Protein 6V6U (pdb70)

B-factor: mean 20.49, std 13.76, range [6.37, 69.23]

Secondary structure (DSSP, 8-state):
-EEEEEEEEESTTSSHHHHHHTS-SS--TT---SS--S-EEEEEEETTEEEEEEEE----SGGGTTTGGGG-TT-SEEEEEEETT-HHHHHHIIIIIHHHHHHHSTT--EEEEEE-GGGTT-HHHHHHHHTTT--PPPHHHHHHHHHHHT-SEEEE--TTT-TTHHHHHHHHHHHHHH-

Foldseek 3Di:
DAEAEEEEEFAPPQCQQLLQCLDAPDDDPPDDDQHPPDWRWDFDAAPNDTYTYTYGYAHHDPVCVVPRLVRQPRHLEYEYEGEQLDPVRLVCVVVPVLVVCCVSPPPRAYEYEHEPPVCQPPPVSQVVQVVVPGHGDDVVSQQVVCVVSVHPYYFYAYSVVGRGSSVSVNVRVVSSPPD

Nearest PDB structures (foldseek):
  8fpw-assembly1_A  TM=9.997E-01  e=4.159E-37  Homo sapiens
  6v6v-assembly1_A  TM=1.003E+00  e=1.576E-36  Homo sapiens
  8fpx-assembly1_A  TM=9.956E-01  e=1.147E-36  Homo sapiens
  7qsc-assembly1_B  TM=9.640E-01  e=8.563E-35  Homo sapiens
  6sge-assembly1_A  TM=9.561E-01  e=1.061E-32  Homo sapiens

GO terms:
  GO:0003925 G protein activity (F, IDA)
  GO:0051893 regulation of focal adhesion assembly (P, TAS)
  GO:0043123 positive regulation of canonical NF-kappaB signal transduction (P, IMP)
  GO:1904996 positive regulation of leukocyte adhesion to vascular endothelial cell (P, IMP)
  GO:0071345 cellular response to cytokine stimulus (P, IMP)
  GO:0003924 GTPase activity (F, IDA)
  GO:0051496 positive regulation of stress fiber assembly (P, IDA)
  GO:0043542 endothelial cell migration (P, IGI)
  GO:0097498 endothelial tube lumen extension (P, IGI)
  GO:0090051 negative regulation of cell migration involved in sprouting angiogenesis (P, IGI)
  GO:0045666 positive regulation of neuron differentiation (P, IMP)
  GO:0032154 cleavage furrow (C, IDA)
  GO:0005525 GTP binding (F, IDA)
  GO:0043296 apical junction complex (C, IDA)
  GO:0035385 Roundabout signaling pathway (P, IDA)
  GO:0036089 cleavage furrow formation (P, IDA)
  GO:0005829 cytosol (C, IDA)
  GO:0005938 cell cortex (C, IDA)
  GO:0016477 cell migration (P, IDA)
  GO:0071902 positive regulation of protein serine/threonine kinase activity (P, IDA)

Structure (mmCIF, N/CA/C/O backbone):
data_6V6U
#
_entry.id   6V6U
#
_cell.length_a   32.216
_cell.length_b   87.192
_cell.length_c   34.271
_cell.angle_alpha   90.000
_cell.angle_beta   95.060
_cell.angle_gamma   90.000
#
_symmetry.space_group_name_H-M   'P 1 21 1'
#
loop_
_entity.id
_entity.type
_entity.pdbx_description
1 polymer 'Transforming protein RhoA'
2 non-polymer "GUANOSINE-5'-DIPHOSPHATE"
3 non-polymer 'MAGNESIUM ION'
4 non-polymer '1,4-DIETHYLENE DIOXIDE'
5 water water
#
loop_
_atom_site.group_PDB
_atom_site.id
_atom_site.type_symbol
_atom_site.label_atom_id
_atom_site.label_alt_id
_atom_site.label_comp_id
_atom_site.label_asym_id
_atom_site.label_entity_id
_atom_site.label_seq_id
_atom_site.pdbx_PDB_ins_code
_atom_site.Cartn_x
_atom_site.Cartn_y
_atom_site.Cartn_z
_atom_site.occupancy
_atom_site.B_iso_or_equiv
_atom_site.auth_seq_id
_atom_site.auth_comp_id
_atom_site.auth_asym_id
_atom_site.auth_atom_id
_atom_site.pdbx_PDB_model_num
ATOM 1 N N . ALA A 1 5 ? 5.965 28.763 6.521 1.00 38.11 3 ALA A N 1
ATOM 2 C CA . ALA A 1 5 ? 6.119 27.312 6.576 1.00 36.00 3 ALA A CA 1
ATOM 3 C C . ALA A 1 5 ? 6.300 26.727 5.180 1.00 32.55 3 ALA A C 1
ATOM 4 O O . ALA A 1 5 ? 5.584 27.085 4.247 1.00 31.63 3 ALA A O 1
ATOM 6 N N . ILE A 1 6 ? 7.259 25.817 5.047 1.00 26.87 4 ILE A N 1
ATOM 7 C CA . ILE A 1 6 ? 7.594 25.238 3.752 1.00 21.17 4 ILE A CA 1
ATOM 8 C C . ILE A 1 6 ? 6.509 24.241 3.366 1.00 17.06 4 ILE A C 1
ATOM 9 O O . ILE A 1 6 ? 6.062 23.443 4.197 1.00 21.60 4 ILE A O 1
ATOM 14 N N . ARG A 1 7 ? 6.070 24.299 2.110 1.00 16.17 5 ARG A N 1
ATOM 15 C CA . ARG A 1 7 ? 4.959 23.489 1.611 1.00 15.29 5 ARG A CA 1
ATOM 16 C C . ARG A 1 7 ? 5.489 22.360 0.736 1.00 14.83 5 ARG A C 1
ATOM 17 O O . ARG A 1 7 ? 6.147 22.618 -0.278 1.00 16.08 5 ARG A O 1
ATOM 25 N N . LYS A 1 8 ? 5.171 21.117 1.100 1.00 12.90 6 LYS A N 1
ATOM 26 C CA . LYS A 1 8 ? 5.582 19.958 0.325 1.00 12.09 6 LYS A CA 1
ATOM 27 C C . LYS A 1 8 ? 4.404 19.007 0.160 1.00 11.64 6 LYS A C 1
ATOM 28 O O . LYS A 1 8 ? 3.530 18.918 1.027 1.00 13.33 6 LYS A O 1
ATOM 34 N N . LYS A 1 9 ? 4.397 18.295 -0.962 1.00 10.23 7 LYS A N 1
ATOM 35 C CA . LYS A 1 9 ? 3.365 17.318 -1.293 1.00 9.81 7 LYS A CA 1
ATOM 36 C C . LYS A 1 9 ? 3.929 15.902 -1.201 1.00 10.07 7 LYS A C 1
ATOM 37 O O . LYS A 1 9 ? 4.969 15.598 -1.803 1.00 9.71 7 LYS A O 1
ATOM 43 N N . LEU A 1 10 ? 3.228 15.030 -0.470 1.00 8.94 8 LEU A N 1
ATOM 44 C CA . LEU A 1 10 ? 3.555 13.612 -0.359 1.00 9.24 8 LEU A CA 1
ATOM 45 C C . LEU A 1 10 ? 2.437 12.793 -0.990 1.00 8.55 8 LEU A C 1
ATOM 46 O O . LEU A 1 10 ? 1.250 13.075 -0.767 1.00 9.15 8 LEU A O 1
ATOM 51 N N . VAL A 1 11 ? 2.804 11.765 -1.754 1.00 8.22 9 VAL A N 1
ATOM 52 C CA . VAL A 1 11 ? 1.846 10.808 -2.296 1.00 7.79 9 VAL A CA 1
ATOM 53 C C . VAL A 1 11 ? 2.238 9.422 -1.808 1.00 6.73 9 VAL A C 1
ATOM 54 O O . VAL A 1 11 ? 3.421 9.057 -1.838 1.00 7.66 9 VAL A O 1
ATOM 58 N N . ILE A 1 12 ? 1.250 8.646 -1.358 1.00 7.05 10 ILE A N 1
ATOM 59 C CA . ILE A 1 12 ? 1.465 7.275 -0.906 1.00 6.97 10 ILE A CA 1
ATOM 60 C C . ILE A 1 12 ? 0.870 6.312 -1.930 1.00 6.86 10 ILE A C 1
ATOM 61 O O . ILE A 1 12 ? -0.268 6.499 -2.381 1.00 7.71 10 ILE A O 1
ATOM 66 N N . VAL A 1 13 ? 1.646 5.287 -2.301 1.00 6.95 11 VAL A N 1
ATOM 67 C CA . VAL A 1 13 ? 1.248 4.294 -3.294 1.00 7.29 11 VAL A CA 1
ATOM 68 C C . VAL A 1 13 ? 1.605 2.903 -2.790 1.00 7.19 11 VAL A C 1
ATOM 69 O O . VAL A 1 13 ? 2.423 2.734 -1.877 1.00 7.41 11 VAL A O 1
ATOM 73 N N . GLY A 1 14 ? 1.021 1.897 -3.446 1.00 7.22 12 GLY A N 1
ATOM 74 C CA . GLY A 1 14 ? 1.279 0.504 -3.126 1.00 7.47 12 GLY A CA 1
ATOM 75 C C . GLY A 1 14 ? 0.024 -0.330 -3.249 1.00 7.42 12 GLY A C 1
ATOM 76 O O . GLY A 1 14 ? -1.084 0.206 -3.398 1.00 8.25 12 GLY A O 1
ATOM 77 N N . ASP A 1 15 ? 0.180 -1.651 -3.187 1.00 7.89 13 ASP A N 1
ATOM 78 C CA . ASP A 1 15 ? -0.945 -2.555 -3.411 1.00 9.15 13 ASP A CA 1
ATOM 79 C C . ASP A 1 15 ? -2.110 -2.272 -2.461 1.00 9.15 13 ASP A C 1
ATOM 80 O O . ASP A 1 15 ? -1.938 -1.835 -1.318 1.00 8.68 13 ASP A O 1
ATOM 85 N N . GLY A 1 16 ? -3.315 -2.583 -2.935 1.00 11.11 14 GLY A N 1
ATOM 86 C CA . GLY A 1 16 ? -4.476 -2.527 -2.062 1.00 11.82 14 GLY A CA 1
ATOM 87 C C . GLY A 1 16 ? -4.273 -3.375 -0.821 1.00 10.01 14 GLY A C 1
ATOM 88 O O . GLY A 1 16 ? -3.671 -4.456 -0.870 1.00 11.30 14 GLY A O 1
ATOM 89 N N . ALA A 1 17 ? -4.754 -2.857 0.308 1.00 8.93 15 ALA A N 1
ATOM 90 C CA . ALA A 1 17 ? -4.776 -3.519 1.612 1.00 8.80 15 ALA A CA 1
ATOM 91 C C . ALA A 1 17 ? -3.422 -3.535 2.306 1.00 9.00 15 ALA A C 1
ATOM 92 O O . ALA A 1 17 ? -3.319 -4.147 3.375 1.00 10.58 15 ALA A O 1
ATOM 94 N N . CYS A 1 18 ? -2.390 -2.873 1.778 1.00 7.63 16 CYS A N 1
ATOM 95 C CA A CYS A 1 18 ? -1.088 -2.939 2.425 0.87 8.06 16 CYS A CA 1
ATOM 96 C CA B CYS A 1 18 ? -1.069 -2.898 2.392 0.13 8.49 16 CYS A CA 1
ATOM 97 C C . CYS A 1 18 ? -0.914 -1.924 3.547 1.00 8.14 16 CYS A C 1
ATOM 98 O O . CYS A 1 18 ? 0.169 -1.875 4.142 1.00 9.97 16 CYS A O 1
ATOM 103 N N . GLY A 1 19 ? -1.948 -1.136 3.863 1.00 8.30 17 GLY A N 1
ATOM 104 C CA . GLY A 1 19 ? -1.931 -0.256 5.013 1.00 8.45 17 GLY A CA 1
ATOM 105 C C . GLY A 1 19 ? -1.731 1.220 4.743 1.00 7.72 17 GLY A C 1
ATOM 106 O O . GLY A 1 19 ? -1.442 1.961 5.691 1.00 8.67 17 GLY A O 1
ATOM 107 N N . LYS A 1 20 ? -1.888 1.670 3.496 1.00 7.36 18 LYS A N 1
ATOM 108 C CA . LYS A 1 20 ? -1.606 3.066 3.153 1.00 7.90 18 LYS A CA 1
ATOM 109 C C . LYS A 1 20 ? -2.507 4.041 3.899 1.00 7.63 18 LYS A C 1
ATOM 110 O O . LYS A 1 20 ? -2.031 5.015 4.504 1.00 7.94 18 LYS A O 1
ATOM 116 N N . THR A 1 21 ? -3.824 3.827 3.832 1.00 8.19 19 THR A N 1
ATOM 117 C CA . THR A 1 21 ? -4.761 4.769 4.440 1.00 8.90 19 THR A CA 1
ATOM 118 C C . THR A 1 21 ? -4.577 4.827 5.953 1.00 8.66 19 THR A C 1
ATOM 119 O O . THR A 1 21 ? -4.555 5.913 6.543 1.00 10.18 19 THR A O 1
ATOM 123 N N . CYS A 1 22 ? -4.424 3.664 6.596 1.00 9.19 20 CYS A N 1
ATOM 124 C CA . CYS A 1 22 ? -4.212 3.648 8.039 1.00 9.81 20 CYS A CA 1
ATOM 125 C C . CYS A 1 22 ? -2.934 4.375 8.425 1.00 9.71 20 CYS A C 1
ATOM 126 O O . CYS A 1 22 ? -2.888 5.035 9.464 1.00 11.03 20 CYS A O 1
ATOM 129 N N . LEU A 1 23 ? -1.883 4.254 7.614 1.00 9.12 21 LEU A N 1
ATOM 130 C CA . LEU A 1 23 ? -0.644 4.971 7.905 1.00 9.60 21 LEU A CA 1
ATOM 131 C C . LEU A 1 23 ? -0.869 6.479 7.884 1.00 11.16 21 LEU A C 1
ATOM 132 O O . LEU A 1 23 ? -0.388 7.196 8.771 1.00 11.62 21 LEU A O 1
ATOM 137 N N . LEU A 1 24 ? -1.610 6.981 6.885 1.00 10.21 22 LEU A N 1
ATOM 138 C CA . LEU A 1 24 ? -1.905 8.413 6.844 1.00 11.06 22 LEU A CA 1
ATOM 139 C C . LEU A 1 24 ? -2.771 8.841 8.024 1.00 12.21 22 LEU A C 1
ATOM 140 O O . LEU A 1 24 ? -2.607 9.949 8.551 1.00 14.80 22 LEU A O 1
ATOM 145 N N . IL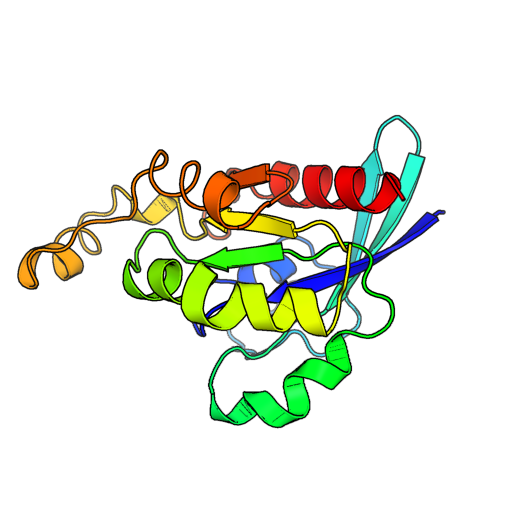E A 1 25 ? -3.722 7.997 8.431 1.00 13.58 23 ILE A N 1
ATOM 146 C CA . ILE A 1 25 ? -4.716 8.370 9.433 1.00 16.13 23 ILE A CA 1
ATOM 147 C C . ILE A 1 25 ? -4.096 8.479 10.818 1.00 16.26 23 ILE A C 1
ATOM 148 O O . ILE A 1 25 ? -4.587 9.245 11.655 1.00 20.94 23 ILE A O 1
ATOM 153 N N . VAL A 1 26 ? -3.015 7.741 11.087 1.00 18.11 24 VAL A N 1
ATOM 154 C CA . VAL A 1 26 ? -2.307 7.787 12.368 1.00 24.51 24 VAL A CA 1
ATOM 155 C C . VAL A 1 26 ? -2.200 9.221 12.878 1.00 41.37 24 VAL A C 1
ATOM 156 O O . VAL A 1 26 ? -2.490 9.500 14.046 1.00 43.79 24 VAL A O 1
ATOM 160 N N . ASN A 1 27 ? -1.800 10.141 12.001 1.00 50.87 25 ASN A N 1
ATOM 161 C CA . ASN A 1 27 ? -1.757 11.567 12.319 1.00 57.60 25 ASN A CA 1
ATOM 162 C C . ASN A 1 27 ? -2.938 12.240 11.622 1.00 59.01 25 ASN A C 1
ATOM 163 O O . ASN A 1 27 ? -2.912 12.470 10.410 1.00 59.76 25 ASN A O 1
ATOM 168 N N . SER A 1 28 ? -3.979 12.547 12.394 1.00 57.49 26 SER A N 1
ATOM 169 C CA . SER A 1 28 ? -5.183 13.164 11.860 1.00 57.91 26 SER A CA 1
ATOM 170 C C . SER A 1 28 ? -5.748 14.132 12.887 1.00 62.59 26 SER A C 1
ATOM 171 O O . SER A 1 28 ? -5.417 14.073 14.074 1.00 65.84 26 SER A O 1
ATOM 174 N N . LYS A 1 29 ? -6.608 15.033 12.410 1.00 62.76 27 LYS A N 1
ATOM 175 C CA . LYS A 1 29 ? -7.326 15.925 13.315 1.00 61.29 27 LYS A CA 1
ATOM 176 C C . LYS A 1 29 ? -8.161 15.122 14.304 1.00 60.67 27 LYS A C 1
ATOM 177 O O . LYS A 1 29 ? -7.994 15.238 15.524 1.00 61.71 27 LYS A O 1
ATOM 183 N N . ASP A 1 30 ? -9.061 14.288 13.788 1.00 58.71 28 ASP A N 1
ATOM 184 C CA . ASP A 1 30 ? -9.886 13.417 14.610 1.00 58.36 28 ASP A CA 1
ATOM 185 C C . ASP A 1 30 ? -9.987 12.055 13.939 1.00 55.22 28 ASP A C 1
ATOM 186 O O . ASP A 1 30 ? -9.721 11.906 12.743 1.00 54.68 28 ASP A O 1
ATOM 191 N N . GLN A 1 31 ? -10.371 11.059 14.728 1.00 51.37 29 GLN A N 1
ATOM 192 C CA . GLN A 1 31 ? -10.554 9.702 14.240 1.00 46.71 29 GLN A CA 1
ATOM 193 C C . GLN A 1 31 ? -12.039 9.408 14.071 1.00 49.83 29 GLN A C 1
ATOM 194 O O . GLN A 1 31 ? -12.889 9.992 14.747 1.00 52.69 29 GLN A O 1
ATOM 200 N N . PHE A 1 32 ? -12.341 8.493 13.152 1.00 49.34 30 PHE A N 1
ATOM 201 C CA . PHE A 1 32 ? -13.706 8.042 12.895 1.00 50.97 30 PHE A CA 1
ATOM 202 C C . PHE A 1 32 ? -13.646 6.523 12.844 1.00 54.53 30 PHE A C 1
ATOM 203 O O . PHE A 1 32 ? -13.391 5.933 11.785 1.00 51.82 30 PHE A O 1
ATOM 211 N N . PRO A 1 33 ? -13.887 5.856 13.978 1.00 61.42 31 PRO A N 1
ATOM 212 C CA . PRO A 1 33 ? -13.474 4.452 14.137 1.00 63.92 31 PRO A CA 1
ATOM 213 C C . PRO A 1 33 ? -14.010 3.464 13.111 1.00 64.73 31 PRO A C 1
ATOM 214 O O . PRO A 1 33 ? -13.224 2.800 12.427 1.00 66.35 31 PRO A O 1
ATOM 218 N N . GLU A 1 34 ? -15.331 3.348 12.991 1.00 62.86 32 GLU A N 1
ATOM 219 C CA . GLU A 1 34 ? -15.916 2.204 12.302 1.00 59.08 32 GLU A CA 1
ATOM 220 C C . GLU A 1 34 ? -16.103 2.394 10.800 1.00 53.01 32 GLU A C 1
ATOM 221 O O . GLU A 1 34 ? -16.458 1.427 10.117 1.00 59.14 32 GLU A O 1
ATOM 227 N N . VAL A 1 35 ? -15.876 3.588 10.265 1.00 39.69 33 VAL A N 1
ATOM 228 C CA . VAL A 1 35 ? -16.013 3.795 8.827 1.00 27.33 33 VAL A CA 1
ATOM 229 C C . VAL A 1 35 ? -14.783 3.237 8.126 1.00 19.98 33 VAL A C 1
ATOM 230 O O . VAL A 1 35 ? -13.655 3.354 8.622 1.00 23.62 33 VAL A O 1
ATOM 234 N N . TYR A 1 36 ? -14.989 2.593 6.982 1.00 16.12 34 TYR A N 1
ATOM 235 C CA . TYR A 1 36 ? -13.890 2.177 6.120 1.00 15.39 34 TYR A CA 1
ATOM 236 C C . TYR A 1 36 ? -13.850 3.132 4.942 1.00 14.35 34 TYR A C 1
ATOM 237 O O . TYR A 1 36 ? -14.877 3.354 4.298 1.00 15.34 34 TYR A O 1
ATOM 246 N N . VAL A 1 37 ? -12.684 3.700 4.658 1.00 13.16 35 VAL A N 1
ATOM 247 C CA . VAL A 1 37 ? -12.502 4.559 3.494 1.00 12.86 35 VAL A CA 1
ATOM 248 C C . VAL A 1 37 ? -11.390 3.997 2.619 1.00 11.62 35 VAL A C 1
ATOM 249 O O . VAL A 1 37 ? -10.287 3.743 3.115 1.00 12.43 35 VAL A O 1
ATOM 253 N N . PRO A 1 38 ? -11.647 3.756 1.331 1.00 12.12 36 PRO A N 1
ATOM 254 C CA . PRO A 1 38 ? -10.555 3.362 0.430 1.00 12.83 36 PRO A CA 1
ATOM 255 C C . PRO A 1 38 ? -9.429 4.376 0.404 1.00 11.70 36 PRO A C 1
ATOM 256 O O . PRO A 1 38 ? -8.248 4.010 0.458 1.00 11.51 36 PRO A O 1
ATOM 260 N N . THR A 1 39 ? -9.760 5.656 0.335 1.00 11.66 37 THR A N 1
ATOM 261 C CA . THR A 1 39 ? -8.748 6.694 0.365 1.00 12.74 37 THR A CA 1
ATOM 262 C C . THR A 1 39 ? -9.224 7.818 1.264 1.00 12.69 37 THR A C 1
ATOM 263 O O . THR A 1 39 ? -10.419 8.108 1.339 1.00 15.27 37 THR A O 1
ATOM 267 N N . VAL A 1 40 ? -8.278 8.443 1.964 1.00 13.39 38 VAL A N 1
ATOM 268 C CA . VAL A 1 40 ? -8.600 9.681 2.652 1.00 14.51 38 VAL A CA 1
ATOM 269 C C . VAL A 1 40 ? -9.150 10.641 1.610 1.00 18.31 38 VAL A C 1
ATOM 270 O O . VAL A 1 40 ? -8.527 10.857 0.561 1.00 19.08 38 VAL A O 1
ATOM 274 N N . PHE A 1 41 ? -10.346 11.174 1.858 1.00 19.15 39 PHE A N 1
ATOM 275 C CA . PHE A 1 41 ? -11.002 12.054 0.896 1.00 21.97 39 PHE A CA 1
ATOM 276 C C . PHE A 1 41 ? -11.118 13.496 1.374 1.00 30.29 39 PHE A C 1
ATOM 277 O O . PHE A 1 41 ? -11.737 14.320 0.692 1.00 32.19 39 PHE A O 1
ATOM 285 N N . GLU A 1 42 ? -10.542 13.817 2.524 1.00 24.57 40 GLU A N 1
ATOM 286 C CA . GLU A 1 42 ? -10.424 15.183 3.002 1.00 26.01 40 GLU A CA 1
ATOM 287 C C . GLU A 1 42 ? -8.961 15.607 2.936 1.00 26.79 40 GLU A C 1
ATOM 288 O O . GLU A 1 42 ? -8.065 14.792 2.708 1.00 24.46 40 GLU A O 1
ATOM 294 N N . ASN A 1 43 ? -8.723 16.904 3.119 1.00 32.53 41 ASN A N 1
ATOM 295 C CA . ASN A 1 43 ? -7.371 17.453 3.026 1.00 33.81 41 ASN A CA 1
ATOM 296 C C . ASN A 1 43 ? -6.627 17.172 4.327 1.00 32.54 41 ASN A C 1
ATOM 297 O O . ASN A 1 43 ? -6.910 17.790 5.358 1.00 36.82 41 ASN A O 1
ATOM 302 N N . TYR A 1 44 ? -5.674 16.244 4.283 1.00 31.80 42 TYR A N 1
ATOM 303 C CA . TYR A 1 44 ? -4.870 15.878 5.442 1.00 28.61 42 TYR A CA 1
ATOM 304 C C . TYR A 1 44 ? -3.477 16.477 5.299 1.00 29.70 42 TYR A C 1
ATOM 305 O O . TYR A 1 44 ? -2.822 16.291 4.267 1.00 22.15 42 TYR A O 1
ATOM 314 N N . VAL A 1 45 ? -3.022 17.173 6.341 1.00 36.38 43 VAL A N 1
ATOM 315 C CA . VAL A 1 45 ? -1.726 17.843 6.348 1.00 40.74 43 VAL A CA 1
ATOM 316 C C . VAL A 1 45 ? -0.974 17.445 7.611 1.00 43.84 43 VAL A C 1
ATOM 317 O O . VAL A 1 45 ? -1.516 17.544 8.717 1.00 51.39 43 VAL A O 1
ATOM 321 N N . ALA A 1 46 ? 0.272 17.002 7.446 1.00 32.11 44 ALA A N 1
ATOM 322 C CA . ALA A 1 46 ? 1.157 16.698 8.563 1.00 27.34 44 ALA A CA 1
ATOM 323 C C . ALA A 1 46 ? 2.087 17.881 8.814 1.00 30.03 44 ALA A C 1
ATOM 324 O O . ALA A 1 46 ? 2.771 18.345 7.896 1.00 28.23 44 ALA A O 1
ATOM 326 N N . ASP A 1 47 ? 2.103 18.368 10.055 1.00 31.75 45 ASP A N 1
ATOM 327 C CA . ASP A 1 47 ? 3.011 19.430 10.477 1.00 31.08 45 ASP A CA 1
ATOM 328 C C . ASP A 1 47 ? 4.230 18.768 11.103 1.00 30.26 45 ASP A C 1
ATOM 329 O O . ASP A 1 47 ? 4.134 18.170 12.179 1.00 34.25 45 ASP A O 1
ATOM 334 N N . ILE A 1 48 ? 5.372 18.874 10.434 1.00 26.78 46 ILE A N 1
ATOM 335 C CA . ILE A 1 48 ? 6.587 18.182 10.843 1.00 29.13 46 ILE A CA 1
ATOM 336 C C . ILE A 1 48 ? 7.701 19.205 11.005 1.00 35.09 46 ILE A C 1
ATOM 337 O O . ILE A 1 48 ? 7.863 20.100 10.169 1.00 31.60 46 ILE A O 1
ATOM 342 N N . GLU A 1 49 ? 8.452 19.082 12.096 1.00 40.43 47 GLU A N 1
ATOM 343 C CA . GLU A 1 49 ? 9.606 19.929 12.357 1.00 43.58 47 GLU A CA 1
ATOM 344 C C . GLU A 1 49 ? 10.871 19.143 12.038 1.00 41.09 47 GLU A C 1
ATOM 345 O O . GLU A 1 49 ? 11.074 18.046 12.569 1.00 42.70 47 GLU A O 1
ATOM 351 N N . VAL A 1 50 ? 11.710 19.699 11.166 1.00 41.89 48 VAL A N 1
ATOM 352 C CA . VAL A 1 50 ? 12.919 19.028 10.696 1.00 45.20 48 VAL A CA 1
ATOM 353 C C . VAL A 1 50 ? 14.057 20.038 10.742 1.00 48.67 48 VAL A C 1
ATOM 354 O O . VAL A 1 50 ? 14.067 20.998 9.963 1.00 48.44 48 VAL A O 1
ATOM 358 N N . ASP A 1 51 ? 15.015 19.823 11.644 1.00 53.50 49 ASP A N 1
ATOM 359 C CA . ASP A 1 51 ? 16.177 20.700 11.794 1.00 57.35 49 ASP A CA 1
ATOM 360 C C . ASP A 1 51 ? 15.757 22.153 12.010 1.00 56.69 49 ASP A C 1
ATOM 361 O O . ASP A 1 51 ? 16.265 23.079 11.374 1.00 60.06 49 ASP A O 1
ATOM 366 N N . GLY A 1 52 ? 14.805 22.345 12.921 1.00 52.52 50 GLY A N 1
ATOM 367 C CA . GLY A 1 52 ? 14.297 23.669 13.212 1.00 51.64 50 GLY A CA 1
ATOM 368 C C . GLY A 1 52 ? 13.461 24.300 12.122 1.00 50.74 50 GLY A C 1
ATOM 369 O O . GLY A 1 52 ? 13.179 25.499 12.198 1.00 50.97 50 GLY A O 1
ATOM 370 N N . LYS A 1 53 ? 13.051 23.539 11.111 1.00 51.80 51 LYS A N 1
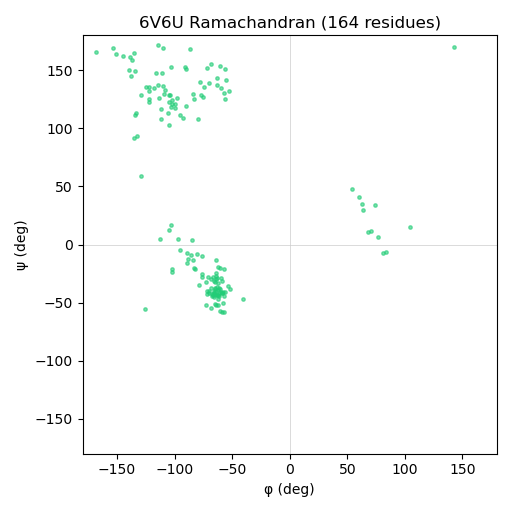ATOM 371 C CA . LYS A 1 53 ? 12.267 24.067 10.004 1.00 52.05 51 LYS A CA 1
ATOM 372 C C . LYS A 1 53 ? 10.839 23.540 10.068 1.00 48.25 51 LYS A C 1
ATOM 373 O O . LYS A 1 53 ? 10.617 22.349 10.314 1.00 50.29 51 LYS A O 1
ATOM 379 N N . GLN A 1 54 ? 9.877 24.434 9.846 1.00 42.14 52 GLN A N 1
ATOM 380 C CA . GLN A 1 54 ? 8.465 24.079 9.857 1.00 35.35 52 GLN A CA 1
ATOM 381 C C . GLN A 1 54 ? 8.057 23.676 8.448 1.00 28.51 52 GLN A C 1
ATOM 382 O O . GLN A 1 54 ? 8.150 24.483 7.517 1.00 27.32 52 GLN A O 1
ATOM 388 N N . VAL A 1 55 ? 7.600 22.438 8.293 1.00 28.17 53 VAL A N 1
ATOM 389 C CA . VAL A 1 55 ? 7.139 21.926 7.011 1.00 23.49 53 VAL A CA 1
ATOM 390 C C . VAL A 1 55 ? 5.671 21.557 7.142 1.00 22.98 53 VAL A C 1
ATOM 391 O O . VAL A 1 55 ? 5.271 20.927 8.128 1.00 24.49 53 VAL A O 1
ATOM 395 N N . GLU A 1 56 ? 4.874 21.962 6.158 1.00 20.95 54 GLU A N 1
ATOM 396 C CA . GLU A 1 56 ? 3.518 21.464 5.980 1.00 23.39 54 GLU A CA 1
ATOM 397 C C . GLU A 1 56 ? 3.547 20.448 4.846 1.00 19.61 54 GLU A C 1
ATOM 398 O O . GLU A 1 56 ? 3.931 20.784 3.720 1.00 18.22 54 GLU A O 1
ATOM 404 N N . LEU A 1 57 ? 3.149 19.216 5.146 1.00 17.78 55 LEU A N 1
ATOM 405 C CA . LEU A 1 57 ? 3.192 18.105 4.205 1.00 15.82 55 LEU A CA 1
ATOM 406 C C . LEU A 1 57 ? 1.757 17.724 3.858 1.00 14.95 55 LEU A C 1
ATOM 407 O O . LEU A 1 57 ? 1.046 17.151 4.691 1.00 17.89 55 LEU A O 1
ATOM 412 N N . ALA A 1 58 ? 1.327 18.040 2.637 1.00 12.80 56 ALA A N 1
ATOM 413 C CA . ALA A 1 58 ? 0.012 17.607 2.171 1.00 12.74 56 ALA A CA 1
ATOM 414 C C . ALA A 1 58 ? 0.062 16.120 1.838 1.00 12.74 56 ALA A C 1
ATOM 415 O O . ALA A 1 58 ? 0.929 15.680 1.080 1.00 12.71 56 ALA A O 1
ATOM 417 N N . LEU A 1 59 ? -0.856 15.337 2.407 1.00 11.43 57 LEU A N 1
ATOM 418 C CA . LEU A 1 59 ? -0.847 13.883 2.264 1.00 12.16 57 LEU A CA 1
ATOM 419 C C . LEU A 1 59 ? -1.906 13.458 1.249 1.00 11.96 57 LEU A C 1
ATOM 420 O O . LEU A 1 59 ? -3.100 13.719 1.444 1.00 15.77 57 LEU A O 1
ATOM 425 N N . TRP A 1 60 ? -1.468 12.834 0.158 1.00 9.49 58 TRP A N 1
ATOM 426 C CA . TRP A 1 60 ? -2.336 12.395 -0.932 1.00 9.46 58 TRP A CA 1
ATOM 427 C C . TRP A 1 60 ? -2.375 10.868 -0.944 1.00 9.15 58 TRP A C 1
ATOM 428 O O . TRP A 1 60 ? -1.348 10.218 -1.179 1.00 9.44 58 TRP A O 1
ATOM 439 N N . ASP A 1 61 ? -3.559 10.307 -0.704 1.00 9.54 59 ASP A N 1
ATOM 440 C CA . ASP A 1 61 ? -3.790 8.869 -0.674 1.00 9.22 59 ASP A CA 1
ATOM 441 C C . ASP A 1 61 ? -4.196 8.396 -2.066 1.00 9.63 59 ASP A C 1
ATOM 442 O O . ASP A 1 61 ? -4.774 9.152 -2.853 1.00 13.04 59 ASP A O 1
ATOM 447 N N . THR A 1 62 ? -3.912 7.133 -2.373 1.00 9.24 60 THR A N 1
ATOM 448 C CA . THR A 1 62 ? -4.250 6.576 -3.678 1.00 9.56 60 THR A CA 1
ATOM 449 C C . THR A 1 62 ? -4.838 5.180 -3.532 1.00 10.54 60 THR A C 1
ATOM 450 O O . THR A 1 62 ? -4.637 4.495 -2.526 1.00 11.17 60 THR A O 1
ATOM 454 N N . ALA A 1 63 ? -5.568 4.772 -4.568 1.00 11.95 61 ALA A N 1
ATOM 455 C CA . ALA A 1 63 ? -6.115 3.431 -4.688 1.00 14.24 61 ALA A CA 1
ATOM 456 C C . ALA A 1 63 ? -5.204 2.628 -5.607 1.00 14.34 61 ALA A C 1
ATOM 457 O O . ALA A 1 63 ? -5.008 2.997 -6.770 1.00 14.09 61 ALA A O 1
ATOM 459 N N . GLY A 1 64 ? -4.665 1.528 -5.088 1.00 14.51 62 GLY A N 1
ATOM 460 C CA . GLY A 1 64 ? -3.657 0.747 -5.783 1.00 14.97 62 GLY A CA 1
ATOM 461 C C . GLY A 1 64 ? -4.149 -0.340 -6.722 1.00 16.15 62 GLY A C 1
ATOM 462 O O . GLY A 1 64 ? -3.352 -0.870 -7.509 1.00 16.59 62 GLY A O 1
ATOM 463 N N . GLN A 1 65 ? -5.434 -0.694 -6.669 1.00 15.82 63 GLN A N 1
ATOM 464 C CA . GLN A 1 65 ? -5.963 -1.783 -7.480 1.00 15.20 63 GLN A CA 1
ATOM 465 C C . GLN A 1 65 ? -5.950 -1.401 -8.957 1.00 16.51 63 GLN A C 1
ATOM 466 O O . GLN A 1 65 ? -6.000 -0.225 -9.325 1.00 17.84 63 GLN A O 1
ATOM 472 N N . GLU A 1 66 ? -5.915 -2.424 -9.815 1.00 19.95 64 GLU A N 1
ATOM 473 C CA . GLU A 1 66 ? -5.709 -2.182 -11.242 1.00 22.16 64 GLU A CA 1
ATOM 474 C C . GLU A 1 66 ? -6.847 -1.385 -11.882 1.00 19.43 64 GLU A C 1
ATOM 475 O O . GLU A 1 66 ? -6.619 -0.666 -12.861 1.00 21.12 64 GLU A O 1
ATOM 481 N N . ASP A 1 67 ? -8.074 -1.511 -11.366 1.00 21.58 65 ASP A N 1
ATOM 482 C CA . ASP A 1 67 ? -9.183 -0.739 -11.919 1.00 24.53 65 ASP A CA 1
ATOM 483 C C . ASP A 1 67 ? -8.952 0.759 -11.804 1.00 21.29 65 ASP A C 1
ATOM 484 O O . ASP A 1 67 ? -9.581 1.533 -12.534 1.00 22.63 65 ASP A O 1
ATOM 489 N N . TYR A 1 68 ? -8.069 1.181 -10.905 1.00 19.84 66 TYR A N 1
ATOM 490 C CA . TYR A 1 68 ? -7.779 2.589 -10.685 1.00 19.78 66 TYR A CA 1
ATOM 491 C C . TYR A 1 68 ? -6.536 3.060 -11.432 1.00 19.58 66 TYR A C 1
ATOM 492 O O . TYR A 1 68 ? -6.132 4.217 -11.270 1.00 19.59 66 TYR A O 1
ATOM 501 N N . ASP A 1 69 ? -5.933 2.193 -12.254 1.00 22.02 67 ASP A N 1
ATOM 502 C CA . ASP A 1 69 ? -4.660 2.519 -12.897 1.00 20.92 67 ASP A CA 1
ATOM 503 C C . ASP A 1 69 ? -4.774 3.750 -13.790 1.00 23.23 67 ASP A C 1
ATOM 504 O O . ASP A 1 69 ? -3.842 4.559 -13.863 1.00 20.75 67 ASP A O 1
ATOM 509 N N . ARG A 1 70 ? -5.892 3.902 -14.499 1.00 23.49 68 ARG A N 1
ATOM 510 C CA . ARG A 1 70 ? -5.982 4.994 -15.461 1.00 28.83 68 ARG A CA 1
ATOM 511 C C . ARG A 1 70 ? -6.216 6.351 -14.807 1.00 27.29 68 ARG A C 1
ATOM 512 O O . ARG A 1 70 ? -5.832 7.374 -15.385 1.00 32.64 68 ARG A O 1
ATOM 520 N N . LEU A 1 71 ? -6.810 6.391 -13.613 1.00 20.48 69 LEU A N 1
ATOM 521 C CA . LEU A 1 71 ? -7.084 7.662 -12.954 1.00 22.56 69 LEU A CA 1
ATOM 522 C C . LEU A 1 71 ? -6.101 8.001 -11.841 1.00 18.07 69 LEU A C 1
ATOM 523 O O . LEU A 1 71 ? -5.965 9.181 -11.494 1.00 19.14 69 LEU A O 1
ATOM 528 N N . ARG A 1 72 ? -5.406 7.010 -11.288 1.00 17.32 70 ARG A N 1
ATOM 529 C CA . ARG A 1 72 ? -4.427 7.281 -10.238 1.00 15.75 70 ARG A CA 1
ATOM 530 C C . ARG A 1 72 ? -3.413 8.366 -10.591 1.00 13.97 70 ARG A C 1
ATOM 531 O O . ARG A 1 72 ? -3.077 9.164 -9.696 1.00 14.26 70 ARG A O 1
ATOM 539 N N . PRO A 1 73 ? -2.902 8.477 -11.823 1.00 16.01 71 PRO A N 1
ATOM 540 C CA . PRO A 1 73 ? -1.876 9.498 -12.084 1.00 18.56 71 PRO A CA 1
ATOM 541 C C . PRO A 1 73 ? -2.351 10.932 -11.907 1.00 17.30 71 PRO A C 1
ATOM 542 O O . PRO A 1 73 ? -1.502 11.828 -11.842 1.00 18.25 71 PRO A O 1
ATOM 546 N N . LEU A 1 74 ? -3.664 11.179 -11.811 1.00 15.48 72 LEU A N 1
ATOM 547 C CA . LEU A 1 74 ? -4.148 12.503 -11.439 1.00 16.43 72 LEU A CA 1
ATOM 548 C C . LEU A 1 74 ? -3.602 12.961 -10.093 1.00 15.22 72 LEU A C 1
ATOM 549 O O . LEU A 1 74 ? -3.596 14.166 -9.815 1.00 15.64 72 LEU A O 1
ATOM 554 N N . SER A 1 75 ? -3.151 12.040 -9.249 1.00 12.96 73 SER A N 1
ATOM 555 C CA . SER A 1 75 ? -2.602 12.414 -7.952 1.00 13.01 73 SER A CA 1
ATOM 556 C C . SER A 1 75 ? -1.136 12.816 -8.008 1.00 10.70 73 SER A C 1
ATOM 557 O O . SER A 1 75 ? -0.632 13.386 -7.035 1.00 10.99 73 SER A O 1
ATOM 560 N N . TYR A 1 76 ? -0.446 12.547 -9.112 1.00 10.99 74 TYR A N 1
ATOM 561 C CA . TYR A 1 76 ? 0.999 12.729 -9.152 1.00 9.70 74 TYR A CA 1
ATOM 562 C C . TYR A 1 76 ? 1.557 14.132 -9.419 1.00 10.34 74 TYR A C 1
ATOM 563 O O . TYR A 1 76 ? 2.725 14.346 -9.088 1.00 10.78 74 TYR A O 1
ATOM 572 N N . PRO A 1 77 ? 0.843 15.097 -10.016 1.00 11.94 75 PRO A N 1
ATOM 573 C CA . PRO A 1 77 ? 1.498 16.380 -10.330 1.00 11.71 75 PRO A CA 1
ATOM 574 C C . PRO A 1 77 ? 2.187 17.022 -9.133 1.00 10.56 75 PRO A C 1
ATOM 575 O O . PRO A 1 77 ? 1.626 17.115 -8.040 1.00 11.21 75 PRO A O 1
ATOM 579 N N . ASP A 1 78 ? 3.432 17.451 -9.341 1.00 10.61 76 ASP A N 1
ATOM 580 C CA . ASP A 1 78 ? 4.132 18.308 -8.384 1.00 11.07 76 ASP A CA 1
ATOM 581 C C . ASP A 1 78 ? 4.359 17.627 -7.042 1.00 10.95 76 ASP A C 1
ATOM 582 O O . ASP A 1 78 ? 4.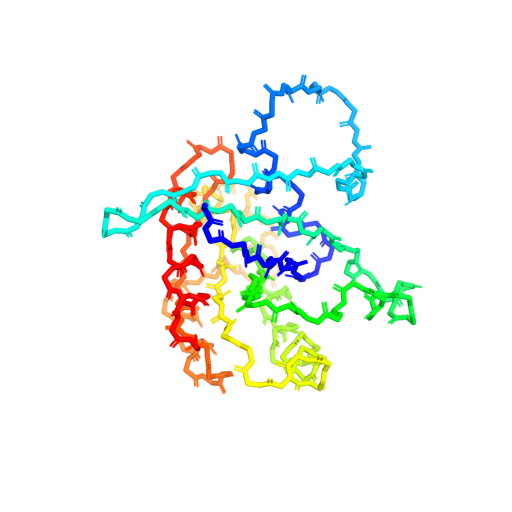441 18.283 -6.000 1.00 11.96 76 ASP A O 1
ATOM 587 N N . THR A 1 79 ? 4.496 16.304 -7.066 1.00 10.35 77 THR A N 1
ATOM 588 C CA . THR A 1 79 ? 4.830 15.564 -5.858 1.00 10.59 77 THR A CA 1
ATOM 589 C C . THR A 1 79 ? 6.272 15.846 -5.441 1.00 9.59 77 THR A C 1
ATOM 590 O O . THR A 1 79 ? 7.174 15.907 -6.280 1.00 11.30 77 THR A O 1
ATOM 594 N N . ASP A 1 80 ? 6.488 16.011 -4.132 1.00 9.79 78 ASP A N 1
ATOM 595 C CA . ASP A 1 80 ? 7.823 16.240 -3.597 1.00 10.20 78 ASP A CA 1
ATOM 596 C C . ASP A 1 80 ? 8.453 15.007 -2.959 1.00 9.20 78 ASP A C 1
ATOM 597 O O . ASP A 1 80 ? 9.687 14.932 -2.868 1.00 10.50 78 ASP A O 1
ATOM 602 N N . VAL A 1 81 ? 7.654 14.042 -2.505 1.00 9.32 79 VAL A N 1
ATOM 603 C CA . VAL A 1 81 ? 8.172 12.798 -1.940 1.00 9.19 79 VAL A CA 1
ATOM 604 C C . VAL A 1 81 ? 7.099 11.732 -2.088 1.00 8.64 79 VAL A C 1
ATOM 605 O O .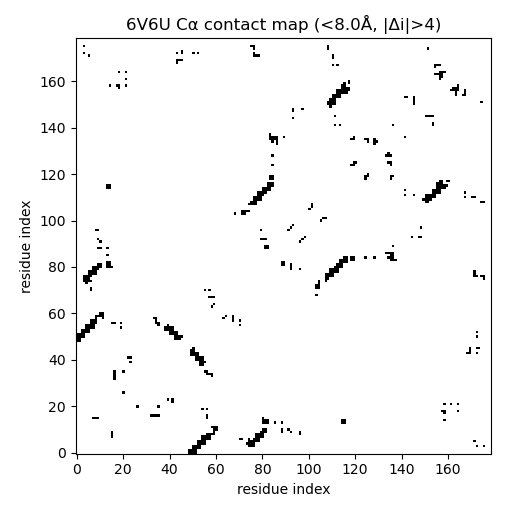 VAL A 1 81 ? 5.895 12.015 -1.990 1.00 8.39 79 VAL A O 1
ATOM 609 N N A ILE A 1 82 ? 7.531 10.490 -2.299 0.12 8.50 80 ILE A N 1
ATOM 610 N N B ILE A 1 82 ? 7.551 10.503 -2.339 0.88 7.86 80 ILE A N 1
ATOM 611 C CA A ILE A 1 82 ? 6.626 9.359 -2.472 0.12 8.12 80 ILE A CA 1
ATOM 612 C CA B ILE A 1 82 ? 6.701 9.326 -2.473 0.88 8.10 80 ILE A CA 1
ATOM 613 C C A ILE A 1 82 ? 6.898 8.327 -1.388 0.12 7.29 80 ILE A C 1
ATOM 614 C C B ILE A 1 82 ? 6.937 8.403 -1.285 0.88 7.65 80 ILE A C 1
ATOM 615 O O A ILE A 1 82 ? 8.040 7.883 -1.218 0.12 6.39 80 ILE A O 1
ATOM 616 O O B ILE A 1 82 ? 8.091 8.105 -0.938 0.88 7.60 80 ILE A O 1
ATOM 625 N N . LEU A 1 83 ? 5.847 7.937 -0.666 1.00 7.26 81 LEU A N 1
ATOM 626 C CA . LEU A 1 83 ? 5.895 6.771 0.217 1.00 6.81 81 LEU A CA 1
ATOM 627 C C . LEU A 1 83 ? 5.422 5.585 -0.606 1.00 6.84 81 LEU A C 1
ATOM 628 O O . LEU A 1 83 ? 4.258 5.532 -1.008 1.00 7.14 81 LEU A O 1
ATOM 633 N N . MET A 1 84 ? 6.326 4.659 -0.893 1.00 6.60 82 MET A N 1
ATOM 634 C CA . MET A 1 84 ? 6.012 3.481 -1.690 1.00 6.64 82 MET A CA 1
ATOM 635 C C . MET A 1 84 ? 5.948 2.296 -0.740 1.00 6.62 82 MET A C 1
ATOM 636 O O . MET A 1 84 ? 6.964 1.927 -0.136 1.00 7.42 82 MET A O 1
ATOM 641 N N . CYS A 1 85 ? 4.753 1.736 -0.581 1.00 6.40 83 CYS A N 1
ATOM 642 C CA . CYS A 1 85 ? 4.478 0.790 0.487 1.00 6.67 83 CYS A CA 1
ATOM 643 C C . CYS A 1 85 ? 4.256 -0.628 -0.020 1.00 6.73 83 CYS A C 1
ATOM 644 O O . CYS A 1 85 ? 3.715 -0.854 -1.106 1.00 7.04 83 CYS A O 1
ATOM 647 N N . PHE A 1 86 ? 4.665 -1.581 0.817 1.00 6.84 84 PHE A N 1
ATOM 648 C CA . PHE A 1 86 ? 4.221 -2.965 0.771 1.00 6.80 84 PHE A CA 1
ATOM 649 C C . PHE A 1 86 ? 3.909 -3.349 2.214 1.00 6.85 84 PHE A C 1
ATOM 650 O O . PHE A 1 86 ? 4.161 -2.569 3.138 1.00 7.37 84 PHE A O 1
ATOM 658 N N A SER A 1 87 ? 3.338 -4.521 2.440 0.44 7.74 85 SER A N 1
ATOM 659 N N B SER A 1 87 ? 3.358 -4.552 2.398 0.56 6.72 85 SER A N 1
ATOM 660 C CA A SER A 1 87 ? 3.162 -4.946 3.820 0.44 7.07 85 SER A CA 1
ATOM 661 C CA B SER A 1 87 ? 3.081 -5.088 3.723 0.56 8.17 85 SER A CA 1
ATOM 662 C C A SER A 1 87 ? 3.936 -6.225 4.095 0.44 6.67 85 SER A C 1
ATOM 663 C C B SER A 1 87 ? 4.034 -6.235 4.045 0.56 7.08 85 SER A C 1
ATOM 664 O O A SER A 1 87 ? 3.992 -7.143 3.263 0.44 7.10 85 SER A O 1
ATOM 665 O O B SER A 1 87 ? 4.286 -7.110 3.205 0.56 6.63 85 SER A O 1
ATOM 670 N N . ILE A 1 88 ? 4.539 -6.248 5.283 1.00 7.28 86 ILE A N 1
ATOM 671 C CA . ILE A 1 88 ? 5.423 -7.322 5.714 1.00 7.40 86 ILE A CA 1
ATOM 672 C C . ILE A 1 88 ? 4.714 -8.675 5.766 1.00 8.62 86 ILE A C 1
ATOM 673 O O . ILE A 1 88 ? 5.360 -9.729 5.656 1.00 9.40 86 ILE A O 1
ATOM 678 N N . ASP A 1 89 ? 3.391 -8.684 5.885 1.00 8.56 87 ASP A N 1
ATOM 679 C CA . ASP A 1 89 ? 2.656 -9.941 5.830 1.00 9.27 87 ASP A CA 1
ATOM 680 C C . ASP A 1 89 ? 2.335 -10.391 4.408 1.00 8.91 87 ASP A C 1
ATOM 681 O O . ASP A 1 89 ? 1.640 -11.398 4.242 1.00 10.09 87 ASP A O 1
ATOM 686 N N . SER A 1 90 ? 2.805 -9.681 3.383 1.00 8.96 88 SER A N 1
ATOM 687 C CA . SER A 1 90 ? 2.416 -9.974 2.004 1.00 9.24 88 SER A CA 1
ATOM 688 C C . SER A 1 90 ? 3.611 -9.967 1.064 1.00 9.32 88 SER A C 1
ATOM 689 O O . SER A 1 90 ? 3.966 -8.930 0.481 1.00 9.25 88 SER A O 1
ATOM 692 N N . PRO A 1 91 ? 4.231 -11.131 0.853 1.00 10.91 89 PRO A N 1
ATOM 693 C CA . PR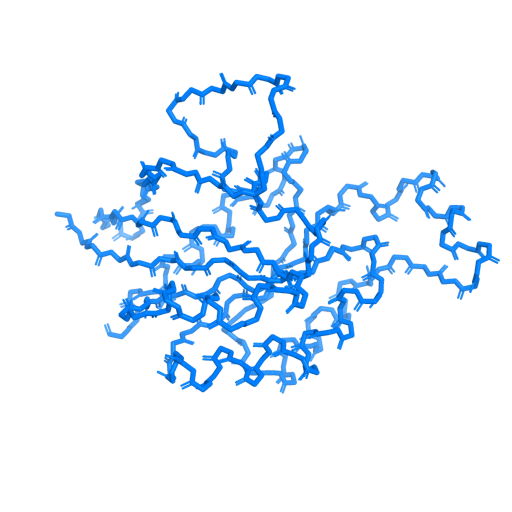O A 1 91 ? 5.279 -11.232 -0.178 1.00 11.25 89 PRO A CA 1
ATOM 694 C C . PRO A 1 91 ? 4.836 -10.758 -1.553 1.00 10.92 89 PRO A C 1
ATOM 695 O O . PRO A 1 91 ? 5.647 -10.153 -2.265 1.00 10.83 89 PRO A O 1
ATOM 699 N N . ASP A 1 92 ? 3.577 -10.980 -1.942 1.00 10.81 90 ASP A N 1
ATOM 700 C CA . ASP A 1 92 ? 3.098 -10.472 -3.230 1.00 12.96 90 ASP A CA 1
ATOM 701 C C . ASP A 1 92 ? 3.233 -8.959 -3.314 1.00 11.78 90 ASP A C 1
ATOM 702 O O . ASP A 1 92 ? 3.607 -8.413 -4.364 1.00 12.15 90 ASP A O 1
ATOM 707 N N . SER A 1 93 ? 2.899 -8.259 -2.227 1.00 10.22 91 SER A N 1
ATOM 708 C CA . SER A 1 93 ? 2.947 -6.805 -2.266 1.00 9.87 91 SER A CA 1
ATOM 709 C C . SER A 1 93 ? 4.368 -6.296 -2.468 1.00 8.94 91 SER A C 1
ATOM 710 O O . SER A 1 93 ? 4.562 -5.246 -3.103 1.00 8.64 91 SER A O 1
ATOM 713 N N . LEU A 1 94 ? 5.364 -7.020 -1.943 1.00 9.36 92 LEU A N 1
ATOM 714 C CA . LEU A 1 94 ? 6.750 -6.649 -2.200 1.00 9.05 92 LEU A CA 1
ATOM 715 C C . LEU A 1 94 ? 7.130 -6.919 -3.648 1.00 9.69 92 LEU A C 1
ATOM 716 O O . LEU A 1 94 ? 7.834 -6.113 -4.268 1.00 9.56 92 LEU A O 1
ATOM 721 N N . GLU A 1 95 ? 6.679 -8.045 -4.213 1.00 9.77 93 GLU A N 1
ATOM 722 C CA . GLU A 1 95 ? 6.999 -8.338 -5.608 1.00 11.47 93 GLU A CA 1
ATOM 723 C C . GLU A 1 95 ? 6.488 -7.255 -6.548 1.00 11.50 93 GLU A C 1
ATOM 724 O O . GLU A 1 95 ? 7.103 -6.996 -7.589 1.00 12.95 93 GLU A O 1
ATOM 730 N N . ASN A 1 96 ? 5.378 -6.611 -6.208 1.00 10.28 94 ASN A N 1
ATOM 731 C CA . ASN A 1 96 ? 4.838 -5.561 -7.062 1.00 10.19 94 ASN A CA 1
ATOM 732 C C . ASN A 1 96 ? 5.602 -4.252 -6.969 1.00 9.57 94 ASN A C 1
ATOM 733 O O . ASN A 1 96 ? 5.366 -3.351 -7.784 1.00 10.32 94 ASN A O 1
ATOM 738 N N . ILE A 1 97 ? 6.513 -4.116 -6.016 1.00 9.06 95 ILE A N 1
ATOM 739 C CA . ILE A 1 97 ? 7.308 -2.895 -5.887 1.00 9.23 95 ILE A CA 1
ATOM 740 C C . ILE A 1 97 ? 8.138 -2.653 -7.147 1.00 9.63 95 ILE A C 1
ATOM 741 O O . ILE A 1 97 ? 8.008 -1.577 -7.760 1.00 9.42 95 ILE A O 1
ATOM 746 N N . PRO A 1 98 ? 9.003 -3.591 -7.587 1.00 9.37 96 PRO A N 1
ATOM 747 C CA . PRO A 1 98 ? 9.765 -3.338 -8.816 1.00 10.81 96 PRO A CA 1
ATOM 748 C C . PRO A 1 98 ? 8.921 -3.518 -10.070 1.00 11.71 96 PRO A C 1
ATOM 749 O O . PRO A 1 98 ? 9.200 -2.886 -11.092 1.00 13.88 96 PRO A O 1
ATOM 753 N N . GLU A 1 99 ? 7.889 -4.367 -10.010 1.00 12.90 97 GLU A N 1
ATOM 754 C CA . GLU A 1 99 ? 7.126 -4.715 -11.206 1.00 14.13 97 GLU A CA 1
ATOM 755 C C . GLU A 1 99 ? 6.119 -3.639 -11.598 1.00 12.92 97 GLU A C 1
ATOM 756 O O . GLU A 1 99 ? 5.860 -3.450 -12.791 1.00 13.94 97 GLU A O 1
ATOM 762 N N . LYS A 1 100 ? 5.526 -2.955 -10.624 1.00 10.99 98 LYS A N 1
ATOM 763 C CA . LYS A 1 100 ? 4.451 -2.016 -10.921 1.00 10.11 98 LYS A CA 1
ATOM 764 C C . LYS A 1 100 ? 4.742 -0.633 -10.361 1.00 9.35 98 LYS A C 1
ATOM 765 O O . LYS A 1 100 ? 4.734 0.355 -11.104 1.00 9.98 98 LYS A O 1
ATOM 771 N N . TRP A 1 101 ? 5.004 -0.542 -9.057 1.00 8.87 99 TRP A N 1
ATOM 772 C CA . TRP A 1 101 ? 5.027 0.773 -8.425 1.00 9.12 99 TRP A CA 1
ATOM 773 C C . TRP A 1 101 ? 6.225 1.597 -8.865 1.00 8.48 99 TRP A C 1
ATOM 774 O O . TRP A 1 101 ? 6.088 2.801 -9.113 1.00 9.26 99 TRP A O 1
ATOM 785 N N . THR A 1 102 ? 7.400 0.976 -8.966 1.00 8.71 100 THR A N 1
ATOM 786 C CA . THR A 1 102 ? 8.603 1.723 -9.333 1.00 9.90 100 THR A CA 1
ATOM 787 C C . THR A 1 102 ? 8.532 2.311 -10.733 1.00 9.62 100 THR A C 1
ATOM 788 O O . THR A 1 102 ? 8.726 3.535 -10.870 1.00 9.90 100 THR A O 1
ATOM 792 N N . PRO A 1 103 ? 8.220 1.557 -11.792 1.00 9.79 101 PRO A N 1
ATOM 793 C CA . PRO A 1 103 ? 8.143 2.218 -13.105 1.00 10.68 101 PRO A CA 1
ATOM 794 C C . PRO A 1 103 ? 7.015 3.235 -13.206 1.00 9.95 101 PRO A C 1
ATOM 795 O O . PRO A 1 103 ? 7.163 4.248 -13.906 1.00 10.45 101 PRO A O 1
ATOM 799 N N . GLU A 1 104 ? 5.900 3.020 -12.510 1.00 9.86 102 GLU A N 1
ATOM 800 C CA . GLU A 1 104 ? 4.825 4.006 -12.547 1.00 9.70 102 GLU A CA 1
ATOM 801 C C . GLU A 1 104 ? 5.266 5.328 -11.924 1.00 8.89 102 GLU A C 1
ATOM 802 O O . GLU A 1 104 ? 5.126 6.400 -12.536 1.00 10.34 102 GLU A O 1
ATOM 808 N N . VAL A 1 105 ? 5.812 5.281 -10.711 1.00 9.34 103 VAL A N 1
ATOM 809 C CA . VAL A 1 105 ? 6.183 6.528 -10.047 1.00 9.48 103 VAL A CA 1
ATOM 810 C C . VAL A 1 105 ? 7.349 7.204 -10.747 1.00 10.21 103 VAL A C 1
ATOM 811 O O . VAL A 1 105 ? 7.399 8.436 -10.824 1.00 10.93 103 VAL A O 1
ATOM 815 N N . LYS A 1 106 ? 8.313 6.433 -11.250 1.00 10.23 104 LYS A N 1
ATOM 816 C CA . LYS A 1 106 ? 9.437 7.088 -11.906 1.00 12.40 104 LYS A CA 1
ATOM 817 C C . LYS A 1 106 ? 9.000 7.779 -13.187 1.00 12.15 104 LYS A C 1
ATOM 818 O O . LYS A 1 106 ? 9.585 8.798 -13.582 1.00 13.82 104 LYS A O 1
ATOM 824 N N . HIS A 1 107 ? 7.948 7.275 -13.826 1.00 11.89 105 HIS A N 1
ATOM 825 C CA . HIS A 1 107 ? 7.443 7.925 -15.023 1.00 12.51 105 HIS A CA 1
ATOM 826 C C . HIS A 1 107 ? 6.732 9.231 -14.686 1.00 11.51 105 HIS A C 1
ATOM 827 O O . HIS A 1 107 ? 7.028 10.281 -15.272 1.00 13.21 105 HIS A O 1
ATOM 834 N N . PHE A 1 108 ? 5.786 9.187 -13.752 1.00 11.09 106 PHE A N 1
ATOM 835 C CA . PHE A 1 108 ? 4.975 10.362 -13.444 1.00 12.52 106 PHE A CA 1
ATOM 836 C C . PHE A 1 108 ? 5.651 11.328 -12.480 1.00 10.82 106 PHE A C 1
ATOM 837 O O . PHE A 1 108 ? 5.281 12.512 -12.447 1.00 13.88 106 PHE A O 1
ATOM 845 N N . CYS A 1 109 ? 6.637 10.863 -11.718 1.00 11.75 107 CYS A N 1
ATOM 846 C CA . CYS A 1 109 ? 7.322 11.671 -10.707 1.00 12.06 107 CYS A CA 1
ATOM 847 C C . CYS A 1 109 ? 8.829 11.572 -10.901 1.00 11.56 107 CYS A C 1
ATOM 848 O O . CYS A 1 109 ? 9.557 11.161 -9.995 1.00 12.08 107 CYS A O 1
ATOM 851 N N . PRO A 1 110 ? 9.340 11.956 -12.072 1.00 14.55 108 PRO A N 1
ATOM 852 C CA . PRO A 1 110 ? 10.778 11.806 -12.312 1.00 16.73 108 PRO A CA 1
ATOM 853 C C . PRO A 1 110 ? 11.588 12.590 -11.292 1.00 14.39 108 PRO A C 1
ATOM 854 O O . PRO A 1 110 ? 11.288 13.752 -10.986 1.00 14.82 108 PRO A O 1
ATOM 858 N N . ASN A 1 111 ? 12.620 11.934 -10.765 1.00 14.40 109 ASN A N 1
ATOM 859 C CA . ASN A 1 111 ? 13.584 12.490 -9.818 1.00 16.10 109 ASN A CA 1
ATOM 860 C C . ASN A 1 111 ? 12.989 12.797 -8.454 1.00 16.43 109 ASN A C 1
ATOM 861 O O . ASN A 1 111 ? 13.647 13.441 -7.630 1.00 19.55 109 ASN A O 1
ATOM 866 N N . VAL A 1 112 ? 11.773 12.354 -8.188 1.00 12.59 110 VAL A N 1
ATOM 867 C CA . VAL A 1 112 ? 11.162 12.566 -6.876 1.00 11.22 110 VAL A CA 1
ATOM 868 C C . VAL A 1 112 ? 11.642 11.464 -5.934 1.00 10.26 110 VAL A C 1
ATOM 869 O O . VAL A 1 112 ? 11.554 10.273 -6.289 1.00 11.37 110 VAL A O 1
ATOM 873 N N . PRO A 1 113 ? 12.144 11.800 -4.744 1.00 9.95 111 PRO A N 1
ATOM 874 C CA . PRO A 1 113 ? 12.645 10.756 -3.835 1.00 10.70 111 PRO A CA 1
ATOM 875 C C . PRO A 1 113 ? 11.557 9.794 -3.389 1.00 9.55 111 PRO A C 1
ATOM 876 O O . PRO A 1 113 ? 10.416 10.189 -3.132 1.00 9.39 111 PRO A O 1
ATOM 880 N N . ILE A 1 114 ? 11.940 8.520 -3.264 1.00 8.93 112 ILE A N 1
ATOM 881 C CA . ILE A 1 114 ? 11.056 7.437 -2.833 1.00 9.38 112 ILE A CA 1
ATOM 882 C C . ILE A 1 114 ? 11.531 6.915 -1.480 1.00 8.98 112 ILE A C 1
ATOM 883 O O . ILE A 1 114 ? 12.700 6.523 -1.330 1.00 10.45 112 ILE A O 1
ATOM 888 N N . ILE A 1 115 ? 10.631 6.877 -0.502 1.00 8.45 113 ILE A N 1
ATOM 889 C CA . ILE A 1 115 ? 10.856 6.135 0.732 1.00 8.63 113 ILE A CA 1
ATOM 890 C C . ILE A 1 115 ? 10.107 4.822 0.599 1.00 6.74 113 ILE A C 1
ATOM 891 O O . ILE A 1 115 ? 8.882 4.817 0.438 1.00 7.63 113 ILE A O 1
ATOM 896 N N . LEU A 1 116 ? 10.838 3.710 0.622 1.00 7.31 114 LEU A N 1
ATOM 897 C CA . LEU A 1 116 ? 10.225 2.385 0.608 1.00 7.31 114 LEU A CA 1
ATOM 898 C C . LEU A 1 116 ? 9.823 2.027 2.034 1.00 6.91 114 LEU A C 1
ATOM 899 O O . LEU A 1 116 ? 10.667 2.069 2.936 1.00 7.58 114 LEU A O 1
ATOM 904 N N . VAL A 1 117 ? 8.546 1.694 2.231 1.00 6.42 115 VAL A N 1
ATOM 905 C CA . VAL A 1 117 ? 7.985 1.463 3.561 1.00 7.36 115 VAL A CA 1
ATOM 906 C C . VAL A 1 117 ? 7.407 0.061 3.643 1.00 6.50 115 VAL A C 1
ATOM 907 O O . VAL A 1 117 ? 6.503 -0.287 2.876 1.00 6.92 115 VAL A O 1
ATOM 911 N N . GLY A 1 118 ? 7.896 -0.716 4.606 1.00 6.73 116 GLY A N 1
ATOM 912 C CA . GLY A 1 118 ? 7.286 -1.979 4.960 1.00 7.54 116 GLY A CA 1
ATOM 913 C C . GLY A 1 118 ? 6.298 -1.781 6.086 1.00 6.73 116 GLY A C 1
ATOM 914 O O . GLY A 1 118 ? 6.683 -1.495 7.221 1.00 8.15 116 GLY A O 1
ATOM 915 N N . ASN A 1 119 ? 5.016 -1.894 5.767 1.00 6.94 117 ASN A N 1
ATOM 916 C CA . ASN A 1 119 ? 3.925 -1.680 6.706 1.00 6.37 117 ASN A CA 1
ATOM 917 C C . ASN A 1 119 ? 3.603 -2.970 7.465 1.00 6.65 117 ASN A C 1
ATOM 918 O O . ASN A 1 119 ? 4.036 -4.075 7.102 1.00 7.13 117 ASN A O 1
ATOM 923 N N . LYS A 1 120 ? 2.788 -2.827 8.509 1.00 6.99 118 LYS A N 1
ATOM 924 C CA . LYS A 1 120 ? 2.292 -3.965 9.288 1.00 7.84 118 LYS A CA 1
ATOM 925 C C . LYS A 1 120 ? 3.428 -4.763 9.922 1.00 8.46 118 LYS A C 1
ATOM 926 O O . LYS A 1 120 ? 3.384 -5.992 9.998 1.00 8.61 118 LYS A O 1
ATOM 932 N N . LYS A 1 121 ? 4.433 -4.053 10.444 1.00 8.41 119 LYS A N 1
ATOM 933 C CA . LYS A 1 121 ? 5.588 -4.704 11.057 1.00 9.26 119 LYS A CA 1
ATOM 934 C C . LYS A 1 121 ? 5.180 -5.591 12.224 1.00 9.79 119 LYS A C 1
ATOM 935 O O . LYS A 1 121 ? 5.849 -6.596 12.513 1.00 10.56 119 LYS A O 1
ATOM 941 N N . ASP A 1 122 ? 4.076 -5.251 12.896 1.00 9.01 120 ASP A N 1
ATOM 942 C CA . ASP A 1 122 ? 3.586 -6.048 14.009 1.00 9.60 120 ASP A CA 1
ATOM 943 C C . ASP A 1 122 ? 3.194 -7.460 13.589 1.00 10.67 120 ASP A C 1
ATOM 944 O O . ASP A 1 122 ? 3.101 -8.345 14.446 1.00 11.53 120 ASP A O 1
ATOM 949 N N . LEU A 1 123 ? 2.954 -7.697 12.306 1.00 9.23 121 LEU A N 1
ATOM 950 C CA . LEU A 1 123 ? 2.550 -9.022 11.862 1.00 9.98 121 LEU A CA 1
ATOM 951 C C . LEU A 1 123 ? 3.718 -9.958 11.588 1.00 9.86 121 LEU A C 1
ATOM 952 O O . LEU A 1 123 ? 3.483 -11.158 11.394 1.00 10.69 121 LEU A O 1
ATOM 957 N N . ARG A 1 124 ? 4.959 -9.467 11.588 1.00 11.25 122 ARG A N 1
ATOM 958 C CA . ARG A 1 124 ? 6.097 -10.348 11.338 1.00 11.72 122 ARG A CA 1
ATOM 959 C C . ARG A 1 124 ? 6.130 -11.517 12.314 1.00 12.48 122 ARG A C 1
ATOM 960 O O . ARG A 1 124 ? 6.428 -12.653 11.922 1.00 13.55 122 ARG A O 1
ATOM 968 N N . ASN A 1 125 ? 5.837 -11.266 13.588 1.00 13.56 123 ASN A N 1
ATOM 969 C CA . ASN A 1 125 ? 5.874 -12.304 14.610 1.00 16.55 123 ASN A CA 1
ATOM 970 C C . ASN A 1 125 ? 4.486 -12.764 15.037 1.00 16.75 123 ASN A C 1
ATOM 971 O O . ASN A 1 125 ? 4.365 -13.475 16.040 1.00 20.21 123 ASN A O 1
ATOM 976 N N . ASP A 1 126 ? 3.445 -12.392 14.299 1.00 13.65 124 ASP A N 1
ATOM 977 C CA . ASP A 1 126 ? 2.070 -12.746 14.632 1.00 14.10 124 ASP A CA 1
ATOM 978 C C . ASP A 1 126 ? 1.799 -14.199 14.247 1.00 13.29 124 ASP A C 1
ATOM 979 O O . ASP A 1 126 ? 2.057 -14.606 13.110 1.00 13.98 124 ASP A O 1
ATOM 984 N N . GLU A 1 127 ? 1.264 -14.977 15.191 1.00 14.08 125 GLU A N 1
ATOM 985 C CA . GLU A 1 127 ? 1.117 -16.409 14.950 1.00 15.37 125 GLU A CA 1
ATOM 986 C C . GLU A 1 127 ? 0.122 -16.701 13.830 1.00 14.89 125 GLU A C 1
ATOM 987 O O . GLU A 1 127 ? 0.356 -17.596 13.005 1.00 14.83 125 GLU A O 1
ATOM 993 N N . HIS A 1 128 ? -1.000 -15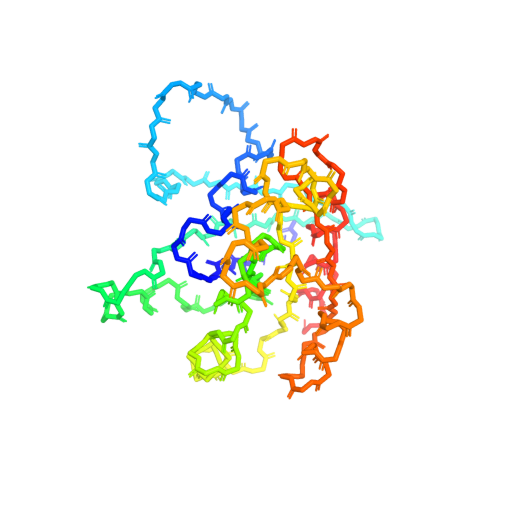.979 13.793 1.00 14.94 126 HIS A N 1
ATOM 994 C CA . HIS A 1 128 ? -1.985 -16.197 12.738 1.00 16.01 126 HIS A CA 1
ATOM 995 C C . HIS A 1 128 ? -1.393 -15.904 11.366 1.00 13.97 126 HIS A C 1
ATOM 996 O O . HIS A 1 128 ? -1.585 -16.679 10.415 1.00 14.15 126 HIS A O 1
ATOM 1003 N N . THR A 1 129 ? -0.660 -14.799 11.252 1.00 12.42 127 THR A N 1
ATOM 1004 C CA . THR A 1 129 ? -0.033 -14.445 9.987 1.00 12.49 127 THR A CA 1
ATOM 1005 C C . THR A 1 129 ? 0.974 -15.503 9.576 1.00 12.02 127 THR A C 1
ATOM 1006 O O . THR A 1 129 ? 1.012 -15.929 8.411 1.00 11.09 127 THR A O 1
ATOM 1010 N N . ARG A 1 130 ? 1.819 -15.916 10.515 1.00 11.33 128 ARG A N 1
ATOM 1011 C CA A ARG A 1 130 ? 2.808 -16.949 10.219 0.48 11.73 128 ARG A CA 1
ATOM 1012 C CA B ARG A 1 130 ? 2.807 -16.931 10.186 0.52 11.95 128 ARG A CA 1
ATOM 1013 C C . ARG A 1 130 ? 2.143 -18.215 9.700 1.00 11.65 128 ARG A C 1
ATOM 1014 O O . ARG A 1 130 ? 2.613 -18.820 8.730 1.00 12.09 128 ARG A O 1
ATOM 1029 N N . ARG A 1 131 ? 1.043 -18.630 10.337 1.00 11.72 129 ARG A N 1
ATOM 1030 C CA . ARG A 1 131 ? 0.359 -19.850 9.916 1.00 12.11 129 ARG A CA 1
ATOM 1031 C C . ARG A 1 131 ? -0.254 -19.705 8.532 1.00 11.29 1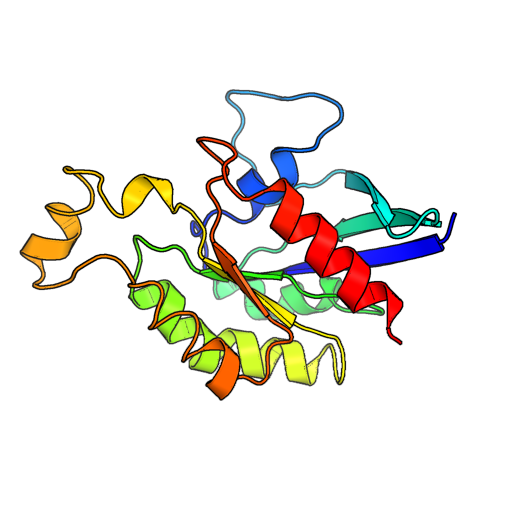29 ARG A C 1
ATOM 1032 O O . ARG A 1 131 ? -0.212 -20.648 7.727 1.00 12.05 129 ARG A O 1
ATOM 1040 N N . GLU A 1 132 ? -0.889 -18.569 8.262 1.00 12.51 130 GLU A N 1
ATOM 1041 C CA . GLU A 1 132 ? -1.528 -18.368 6.965 1.00 13.53 130 GLU A CA 1
ATOM 1042 C C . GLU A 1 132 ? -0.505 -18.353 5.839 1.00 12.41 130 GLU A C 1
ATOM 1043 O O . GLU A 1 132 ? -0.753 -18.908 4.761 1.00 15.13 130 GLU A O 1
ATOM 1049 N N . LEU A 1 133 ? 0.650 -17.727 6.065 1.00 10.69 131 LEU A N 1
ATOM 1050 C CA . LEU A 1 133 ? 1.697 -17.754 5.051 1.00 11.31 131 LEU A CA 1
ATOM 1051 C C . LEU A 1 133 ? 2.326 -19.138 4.960 1.00 10.78 131 LEU A C 1
ATOM 1052 O O . LEU A 1 133 ? 2.599 -19.632 3.857 1.00 12.10 131 LEU A O 1
ATOM 1057 N N . ALA A 1 134 ? 2.538 -19.784 6.107 1.00 10.60 132 ALA A N 1
ATOM 1058 C CA . ALA A 1 134 ? 3.233 -21.065 6.131 1.00 11.55 132 ALA A CA 1
ATOM 1059 C C . ALA A 1 134 ? 2.484 -22.141 5.361 1.00 11.77 132 ALA A C 1
ATOM 1060 O O . ALA A 1 134 ? 3.113 -23.049 4.803 1.00 12.86 132 ALA A O 1
ATOM 1062 N N . LYS A 1 135 ? 1.143 -22.091 5.355 1.00 12.40 133 LYS A N 1
ATOM 1063 C CA . LYS A 1 135 ? 0.385 -23.143 4.688 1.00 12.84 133 LYS A CA 1
ATOM 1064 C C . LYS A 1 135 ? 0.660 -23.162 3.195 1.00 13.55 133 LYS A C 1
ATOM 1065 O O . LYS A 1 135 ? 0.508 -24.211 2.561 1.00 14.14 133 LYS A O 1
ATOM 1071 N N . MET A 1 136 ? 1.086 -22.032 2.630 1.00 14.09 134 MET A N 1
ATOM 1072 C CA . MET A 1 136 ? 1.492 -21.938 1.236 1.00 15.85 134 MET A CA 1
ATOM 1073 C C . MET A 1 136 ? 3.007 -21.905 1.081 1.00 14.97 134 MET A C 1
ATOM 1074 O O . MET A 1 136 ? 3.508 -21.512 0.021 1.00 18.43 134 MET A O 1
ATOM 1079 N N . LYS A 1 137 ? 3.740 -22.295 2.125 1.00 15.30 135 LYS A N 1
ATOM 1080 C CA . LYS A 1 137 ? 5.208 -22.301 2.124 1.00 15.41 135 LYS A CA 1
ATOM 1081 C C . LYS A 1 137 ? 5.793 -20.900 1.953 1.00 15.98 135 LYS A C 1
ATOM 1082 O O . LYS A 1 137 ? 6.834 -20.713 1.317 1.00 18.60 135 LYS A O 1
ATOM 1088 N N . GLN A 1 138 ? 5.115 -19.905 2.516 1.00 13.05 136 GLN A N 1
ATOM 1089 C CA . GLN A 1 138 ? 5.586 -18.529 2.536 1.00 13.25 136 GLN A CA 1
ATOM 1090 C C . GLN A 1 138 ? 5.879 -18.094 3.968 1.00 11.89 136 GLN A C 1
ATOM 1091 O O . GLN A 1 138 ? 5.572 -18.796 4.932 1.00 12.14 136 GLN A O 1
ATOM 1097 N N . GLU A 1 139 ? 6.482 -16.916 4.095 1.00 12.37 137 GLU A N 1
ATOM 1098 C CA . GLU A 1 139 ? 6.807 -16.343 5.396 1.00 12.30 137 GLU A CA 1
ATOM 1099 C C . GLU A 1 139 ? 6.787 -14.827 5.279 1.00 10.35 137 GLU A C 1
ATOM 1100 O O . GLU A 1 139 ? 6.818 -14.285 4.167 1.00 10.12 137 GLU A O 1
ATOM 1106 N N . PRO A 1 140 ? 6.733 -14.114 6.405 1.00 9.29 138 PRO A N 1
ATOM 1107 C CA . PRO A 1 140 ? 6.763 -12.647 6.336 1.00 9.70 138 PRO A CA 1
ATOM 1108 C C . PRO A 1 140 ? 8.039 -12.135 5.686 1.00 8.89 138 PRO A C 1
ATOM 1109 O O . PRO A 1 140 ? 9.091 -12.780 5.716 1.00 10.29 138 PRO A O 1
ATOM 1113 N N . VAL A 1 141 ? 7.935 -10.940 5.095 1.00 9.05 139 VAL A N 1
ATOM 1114 C CA . VAL A 1 141 ? 9.105 -10.310 4.497 1.00 9.14 139 VAL A CA 1
ATOM 1115 C C . VAL A 1 141 ? 10.127 -10.033 5.583 1.00 8.87 139 VAL A C 1
ATOM 1116 O O . VAL A 1 141 ? 9.783 -9.581 6.680 1.00 9.78 139 VAL A O 1
ATOM 1120 N N . LYS A 1 142 ? 11.407 -10.306 5.286 1.00 10.83 140 LYS A N 1
ATOM 1121 C CA . LYS A 1 142 ? 12.492 -10.035 6.216 1.00 11.90 140 LYS A CA 1
ATOM 1122 C C . LYS A 1 142 ? 13.041 -8.631 5.990 1.00 10.83 140 LYS A C 1
ATOM 1123 O O . LYS A 1 142 ? 13.030 -8.129 4.861 1.00 10.95 140 LYS A O 1
ATOM 1129 N N . PRO A 1 143 ? 13.572 -7.986 7.036 1.00 10.72 141 PRO A N 1
ATOM 1130 C CA . PRO A 1 143 ? 14.103 -6.626 6.840 1.00 11.26 141 PRO A CA 1
ATOM 1131 C C . PRO A 1 143 ? 15.148 -6.542 5.746 1.00 11.50 141 PRO A C 1
ATOM 1132 O O . PRO A 1 143 ? 15.173 -5.562 4.995 1.00 11.31 141 PRO A O 1
ATOM 1136 N N A GLU A 1 144 ? 16.026 -7.541 5.626 0.38 11.85 142 GLU A N 1
ATOM 1137 N N B GLU A 1 144 ? 16.001 -7.560 5.630 0.62 12.11 142 GLU A N 1
ATOM 1138 C CA A GLU A 1 144 ? 17.050 -7.480 4.586 0.38 12.61 142 GLU A CA 1
ATOM 1139 C CA B GLU A 1 144 ? 17.052 -7.565 4.619 0.62 12.76 142 GLU A CA 1
ATOM 1140 C C A GLU A 1 144 ? 16.438 -7.463 3.189 0.38 11.15 142 GLU A C 1
ATOM 1141 C C B GLU A 1 144 ? 16.476 -7.533 3.204 0.62 11.24 142 GLU A C 1
ATOM 1142 O O A GLU A 1 144 ? 17.006 -6.858 2.271 0.38 11.23 142 GLU A O 1
ATOM 1143 O O B GLU A 1 144 ? 17.108 -6.990 2.288 0.62 12.99 142 GLU A O 1
ATOM 1154 N N . GLU A 1 145 ? 15.282 -8.109 3.005 1.00 11.62 143 GLU A N 1
ATOM 1155 C CA . GLU A 1 145 ? 14.635 -8.062 1.699 1.00 11.86 143 GLU A CA 1
ATOM 1156 C C . GLU A 1 145 ? 14.174 -6.650 1.368 1.00 10.33 143 GLU A C 1
ATOM 1157 O O . GLU A 1 145 ? 14.233 -6.223 0.209 1.00 11.18 143 GLU A O 1
ATOM 1163 N N . GLY A 1 146 ? 13.693 -5.912 2.371 1.00 10.41 144 GLY A N 1
ATOM 1164 C CA . GLY A 1 146 ? 13.324 -4.526 2.139 1.00 11.35 144 GLY A CA 1
ATOM 1165 C C . GLY A 1 146 ? 14.528 -3.672 1.797 1.00 9.44 144 GLY A C 1
ATOM 1166 O O . GLY A 1 146 ? 14.467 -2.821 0.899 1.00 10.44 144 GLY A O 1
ATOM 1167 N N . ARG A 1 147 ? 15.639 -3.878 2.504 1.00 10.22 145 ARG A N 1
ATOM 1168 C CA A ARG A 1 147 ? 16.852 -3.128 2.198 0.55 11.29 145 ARG A CA 1
ATOM 1169 C CA B ARG A 1 147 ? 16.852 -3.128 2.198 0.45 11.36 145 ARG A CA 1
ATOM 1170 C C . ARG A 1 147 ? 17.333 -3.430 0.785 1.00 11.55 145 ARG A C 1
ATOM 1171 O O . ARG A 1 147 ? 17.658 -2.512 0.017 1.00 12.50 145 ARG A O 1
ATOM 1186 N N . ASP A 1 148 ? 17.358 -4.716 0.418 1.00 12.05 146 ASP A N 1
ATOM 1187 C CA A ASP A 1 148 ? 17.750 -5.105 -0.935 0.57 12.20 146 ASP A CA 1
ATOM 1188 C CA B ASP A 1 148 ? 17.763 -5.084 -0.931 0.43 12.12 146 ASP A CA 1
ATOM 1189 C C . ASP A 1 148 ? 16.859 -4.438 -1.970 1.00 11.85 146 ASP A C 1
ATOM 1190 O O . ASP A 1 148 ? 17.338 -3.947 -2.998 1.00 12.44 146 ASP A O 1
ATOM 1199 N N . MET A 1 149 ? 15.550 -4.428 -1.723 1.00 10.24 147 MET A N 1
ATOM 1200 C CA . MET A 1 149 ? 14.648 -3.818 -2.693 1.00 10.38 147 MET A CA 1
ATOM 1201 C C . MET A 1 149 ? 14.889 -2.318 -2.814 1.00 11.04 147 MET A C 1
ATOM 1202 O O . MET A 1 149 ? 14.841 -1.766 -3.920 1.00 10.98 147 MET A O 1
ATOM 1207 N N . ALA A 1 150 ? 15.166 -1.640 -1.694 1.00 10.32 148 ALA A N 1
ATOM 1208 C CA . ALA A 1 150 ? 15.484 -0.216 -1.764 1.00 10.23 148 ALA A CA 1
ATOM 1209 C C . ALA A 1 150 ? 16.687 0.023 -2.658 1.00 12.99 148 ALA A C 1
ATOM 1210 O O . ALA A 1 150 ? 16.724 0.994 -3.429 1.00 13.29 148 ALA A O 1
ATOM 1212 N N . ASN A 1 151 ? 17.696 -0.838 -2.555 1.00 12.88 149 ASN A N 1
ATOM 1213 C CA . ASN A 1 151 ? 18.853 -0.702 -3.428 1.00 14.20 149 ASN A CA 1
ATOM 1214 C C . ASN A 1 151 ? 18.472 -0.931 -4.882 1.00 14.38 149 ASN A C 1
ATOM 1215 O O . ASN A 1 151 ? 18.940 -0.211 -5.775 1.00 16.44 149 ASN A O 1
ATOM 1220 N N . ARG A 1 152 ? 17.655 -1.950 -5.139 1.00 13.86 150 ARG A N 1
ATOM 1221 C CA . ARG A 1 152 ? 17.287 -2.296 -6.507 1.00 15.23 150 ARG A CA 1
ATOM 1222 C C . ARG A 1 152 ? 16.526 -1.166 -7.192 1.00 15.92 150 ARG A C 1
ATOM 1223 O O . ARG A 1 152 ? 16.743 -0.901 -8.383 1.00 16.78 150 ARG A O 1
ATOM 1231 N N . ILE A 1 153 ? 15.637 -0.481 -6.464 1.00 12.16 151 ILE A N 1
ATOM 1232 C CA . ILE A 1 153 ? 14.772 0.523 -7.077 1.00 14.29 151 ILE A CA 1
ATOM 1233 C C . ILE A 1 153 ? 15.322 1.937 -6.963 1.00 12.49 151 ILE A C 1
ATOM 1234 O O . ILE A 1 153 ? 14.728 2.866 -7.520 1.00 14.59 151 ILE A O 1
ATOM 1239 N N . GLY A 1 154 ? 16.439 2.130 -6.271 1.00 11.85 152 GLY A N 1
ATOM 1240 C CA . GLY A 1 154 ? 16.984 3.465 -6.096 1.00 13.18 152 GLY A CA 1
ATOM 1241 C C . GLY A 1 154 ? 16.219 4.324 -5.108 1.00 12.64 152 GLY A C 1
ATOM 1242 O O . GLY A 1 154 ? 16.142 5.547 -5.286 1.00 13.62 152 GLY A O 1
ATOM 1243 N N . ALA A 1 155 ? 15.667 3.722 -4.061 1.00 11.50 153 ALA A N 1
ATOM 1244 C CA . ALA A 1 155 ? 14.949 4.470 -3.040 1.00 10.73 153 ALA A CA 1
ATOM 1245 C C . ALA A 1 155 ? 15.918 5.283 -2.187 1.00 11.46 153 ALA A C 1
ATOM 1246 O O . ALA A 1 155 ? 17.087 4.926 -2.012 1.00 13.03 153 ALA A O 1
ATOM 1248 N N . PHE A 1 156 ? 15.422 6.397 -1.648 1.00 11.74 154 PHE A N 1
ATOM 1249 C CA . PHE A 1 156 ? 16.208 7.170 -0.696 1.00 11.91 154 PHE A CA 1
ATOM 1250 C C . PHE A 1 156 ? 16.403 6.429 0.621 1.00 10.99 154 PHE A C 1
ATOM 1251 O O . PHE A 1 156 ? 17.401 6.651 1.313 1.00 12.20 154 PHE A O 1
A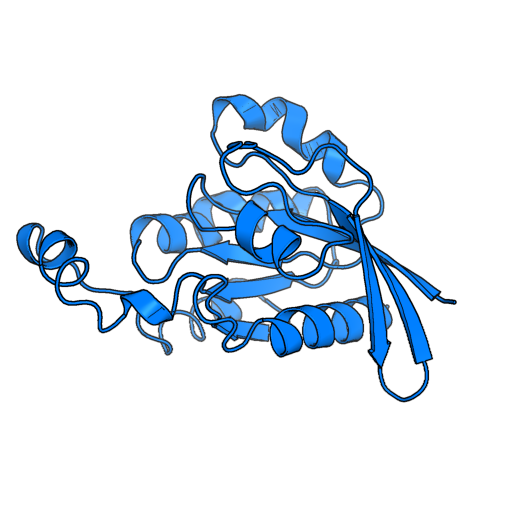TOM 1259 N N . GLY A 1 157 ? 15.459 5.576 1.002 1.00 10.51 155 GLY A N 1
ATOM 1260 C CA . GLY A 1 157 ? 15.602 4.816 2.232 1.00 12.13 155 GLY A CA 1
ATOM 1261 C C . GLY A 1 157 ? 14.563 3.724 2.309 1.00 8.99 155 GLY A C 1
ATOM 1262 O O . GLY A 1 157 ? 13.603 3.699 1.533 1.00 10.23 155 GLY A O 1
ATOM 1263 N N . TYR A 1 158 ? 14.794 2.804 3.242 1.00 10.49 156 TYR A N 1
ATOM 1264 C CA . TYR A 1 158 ? 13.850 1.758 3.610 1.00 10.45 156 TYR A CA 1
ATOM 1265 C C . TYR A 1 158 ? 13.544 1.870 5.098 1.00 9.65 156 TYR A C 1
ATOM 1266 O O . TYR A 1 158 ? 14.457 2.021 5.914 1.00 11.46 156 TYR A O 1
ATOM 1275 N N . MET A 1 159 ? 12.251 1.833 5.441 1.00 9.28 157 MET A N 1
ATOM 1276 C CA . MET A 1 159 ? 11.795 1.934 6.825 1.00 10.68 157 MET A CA 1
ATOM 1277 C C . MET A 1 159 ? 10.650 0.965 7.044 1.00 8.72 157 MET A C 1
ATOM 1278 O O . MET A 1 159 ? 9.900 0.677 6.119 1.00 9.47 157 MET A O 1
ATOM 1283 N N . GLU A 1 160 ? 10.514 0.473 8.269 1.00 8.74 158 GLU A N 1
ATOM 1284 C CA . GLU A 1 160 ? 9.387 -0.373 8.643 1.00 8.05 158 GLU A CA 1
ATOM 1285 C C . GLU A 1 160 ? 8.536 0.305 9.708 1.00 9.01 158 GLU A C 1
ATOM 1286 O O . GLU A 1 160 ? 9.047 1.034 10.564 1.00 10.27 158 GLU A O 1
ATOM 1292 N N . CYS A 1 161 ? 7.232 0.050 9.678 1.00 8.08 159 CYS A N 1
ATOM 1293 C CA . CYS A 1 161 ? 6.360 0.655 10.672 1.00 8.39 159 CYS A CA 1
ATOM 1294 C C . CYS A 1 161 ? 5.125 -0.211 10.875 1.00 7.91 159 CYS A C 1
ATOM 1295 O O . CYS A 1 161 ? 4.852 -1.153 10.119 1.00 7.82 159 CYS A O 1
ATOM 1298 N N . SER A 1 162 ? 4.379 0.132 11.926 1.00 8.53 160 SER A N 1
ATOM 1299 C CA . SER A 1 162 ? 3.076 -0.462 12.199 1.00 8.42 160 SER A CA 1
ATOM 1300 C C . SER A 1 162 ? 2.104 0.660 12.528 1.00 8.92 160 SER A C 1
ATOM 1301 O O . SER A 1 162 ? 2.237 1.318 13.563 1.00 9.53 160 SER A O 1
ATOM 1304 N N . ALA A 1 163 ? 1.113 0.867 11.661 1.00 8.70 161 ALA A N 1
ATOM 1305 C CA . ALA A 1 163 ? 0.046 1.798 12.019 1.00 11.04 161 ALA A CA 1
ATOM 1306 C C . ALA A 1 163 ? -0.736 1.301 13.227 1.00 12.33 161 ALA A C 1
ATOM 1307 O O . ALA A 1 163 ? -1.301 2.108 13.981 1.00 13.29 161 ALA A O 1
ATOM 1309 N N . LYS A 1 164 ? -0.771 -0.015 13.438 1.00 11.57 162 LYS A N 1
ATOM 1310 C CA . LYS A 1 164 ? -1.502 -0.574 14.566 1.00 12.75 162 LYS A CA 1
ATOM 1311 C C . LYS A 1 164 ? -0.833 -0.222 15.887 1.00 13.71 162 LYS A C 1
ATOM 1312 O O . LYS A 1 164 ? -1.474 0.329 16.788 1.00 15.73 162 LYS A O 1
ATOM 1318 N N . THR A 1 165 ? 0.455 -0.530 16.033 1.00 11.33 163 THR A N 1
ATOM 1319 C CA . THR A 1 165 ? 1.126 -0.267 17.298 1.00 12.46 163 THR A CA 1
ATOM 1320 C C . THR A 1 165 ? 1.734 1.121 17.375 1.00 11.18 163 THR A C 1
ATOM 1321 O O . THR A 1 165 ? 2.062 1.571 18.482 1.00 12.16 163 THR A O 1
ATOM 1325 N N . LYS A 1 166 ? 1.886 1.795 16.236 1.00 11.49 164 LYS A N 1
ATOM 1326 C CA . LYS A 1 166 ? 2.501 3.101 16.029 1.00 11.53 164 LYS A CA 1
ATOM 1327 C C . LYS A 1 166 ? 4.020 3.030 15.898 1.00 10.97 164 LYS A C 1
ATOM 1328 O O . LYS A 1 166 ? 4.638 4.048 15.565 1.00 12.13 164 LYS A O 1
ATOM 1334 N N . ASP A 1 167 ? 4.640 1.870 16.110 1.00 11.58 165 ASP A N 1
ATOM 1335 C CA . ASP A 1 167 ? 6.089 1.763 15.992 1.00 12.47 165 ASP A CA 1
ATOM 1336 C C . ASP A 1 167 ? 6.548 2.204 14.605 1.00 10.82 165 ASP A C 1
ATOM 1337 O O . ASP A 1 167 ? 5.992 1.771 13.600 1.00 10.62 165 ASP A O 1
ATOM 1342 N N . GLY A 1 168 ? 7.548 3.096 14.559 1.00 12.86 166 GLY A N 1
ATOM 1343 C CA . GLY A 1 168 ? 8.175 3.512 13.316 1.00 11.94 166 GLY A CA 1
ATOM 1344 C C . GLY A 1 168 ? 7.436 4.564 12.512 1.00 12.09 166 GLY A C 1
ATOM 1345 O O . GLY A 1 168 ? 7.987 5.061 11.518 1.00 12.02 166 GLY A O 1
ATOM 1346 N N . VAL A 1 169 ? 6.213 4.927 12.896 1.00 11.23 167 VAL A N 1
ATOM 1347 C CA . VAL A 1 169 ? 5.401 5.807 12.051 1.00 11.84 167 VAL A CA 1
ATOM 1348 C C . VAL A 1 169 ? 5.999 7.208 11.979 1.00 13.38 167 VAL A C 1
ATOM 1349 O O . VAL A 1 169 ? 6.074 7.814 10.902 1.00 12.74 167 VAL A O 1
ATOM 1353 N N . ARG A 1 170 ? 6.430 7.748 13.118 1.00 14.11 168 ARG A N 1
ATOM 1354 C CA . ARG A 1 170 ? 6.991 9.098 13.120 1.00 17.31 168 ARG A CA 1
ATOM 1355 C C . ARG A 1 170 ? 8.236 9.175 12.246 1.00 17.14 168 ARG A C 1
ATOM 1356 O O . ARG A 1 170 ? 8.431 10.150 11.505 1.00 17.13 168 ARG A O 1
ATOM 1364 N N . GLU A 1 171 ? 9.090 8.156 12.318 1.00 17.12 169 GLU A N 1
ATOM 1365 C CA . GLU A 1 171 ? 10.316 8.140 11.533 1.00 19.10 169 GLU A CA 1
ATOM 1366 C C . GLU A 1 171 ? 10.023 8.121 10.033 1.00 16.30 169 GLU A C 1
ATOM 1367 O O . GLU A 1 171 ? 10.754 8.743 9.246 1.00 16.81 169 GLU A O 1
ATOM 1373 N N . VAL A 1 172 ? 8.964 7.417 9.615 1.00 13.25 170 VAL A N 1
ATOM 1374 C CA . VAL A 1 172 ? 8.585 7.412 8.204 1.00 10.33 170 VAL A CA 1
ATOM 1375 C C . VAL A 1 172 ? 8.320 8.830 7.718 1.00 11.19 170 VAL A C 1
ATOM 1376 O O . VAL A 1 172 ? 8.845 9.266 6.682 1.00 11.16 170 VAL A O 1
ATOM 1380 N N . PHE A 1 173 ? 7.492 9.572 8.455 1.00 11.24 171 PHE A N 1
ATOM 1381 C CA . PHE A 1 173 ? 7.124 10.907 7.999 1.00 12.81 171 PHE A CA 1
ATOM 1382 C C . PHE A 1 173 ? 8.267 11.902 8.146 1.00 13.43 171 PHE A C 1
ATOM 1383 O O . PHE A 1 173 ? 8.401 12.813 7.321 1.00 13.52 171 PHE A O 1
ATOM 1391 N N . GLU A 1 174 ? 9.114 11.741 9.163 1.00 12.97 172 GLU A N 1
ATOM 1392 C CA . GLU A 1 174 ? 10.275 12.618 9.279 1.00 14.05 172 GLU A CA 1
ATOM 1393 C C . GLU A 1 174 ? 11.262 12.375 8.145 1.00 14.42 172 GLU A C 1
ATOM 1394 O O . GLU A 1 174 ? 11.796 13.333 7.569 1.00 15.29 172 GLU A O 1
ATOM 1400 N N . MET A 1 175 ? 11.518 11.114 7.805 1.00 13.62 173 MET A N 1
ATOM 1401 C CA . MET A 1 175 ? 12.416 10.823 6.695 1.00 14.52 173 MET A CA 1
ATOM 1402 C C . MET A 1 175 ? 11.836 11.305 5.377 1.00 13.04 173 MET A C 1
ATOM 1403 O O . MET A 1 175 ? 12.571 11.831 4.530 1.00 13.27 173 MET A O 1
ATOM 1408 N N . ALA A 1 176 ? 10.527 11.135 5.183 1.00 12.33 174 ALA A N 1
ATOM 1409 C CA . ALA A 1 176 ? 9.889 11.655 3.979 1.00 10.81 174 ALA A CA 1
ATOM 1410 C C . ALA A 1 176 ? 10.062 13.163 3.880 1.00 11.17 174 ALA A C 1
ATOM 1411 O O . ALA A 1 176 ? 10.333 13.695 2.797 1.00 11.85 174 ALA A O 1
ATOM 1413 N N . THR A 1 177 ? 9.923 13.864 5.004 1.00 11.65 175 THR A N 1
ATOM 1414 C CA . THR A 1 177 ? 10.097 15.313 4.997 1.00 12.17 175 THR A CA 1
ATOM 1415 C C . THR A 1 177 ? 11.534 15.695 4.667 1.00 12.84 175 THR A C 1
ATOM 1416 O O . THR A 1 177 ? 11.772 16.604 3.862 1.00 13.17 175 THR A O 1
ATOM 1420 N N . ARG A 1 178 ? 12.508 15.018 5.282 1.00 13.33 176 ARG A N 1
ATOM 1421 C CA . ARG A 1 178 ? 13.906 15.288 4.969 1.00 13.80 176 ARG A CA 1
ATOM 1422 C C . ARG A 1 178 ? 14.192 15.048 3.493 1.00 14.87 176 ARG A C 1
ATOM 1423 O O . ARG A 1 178 ? 14.885 15.850 2.853 1.00 15.06 176 ARG A O 1
ATOM 1431 N N . ALA A 1 179 ? 13.646 13.968 2.929 1.00 12.45 177 ALA A N 1
ATOM 1432 C CA . ALA A 1 179 ? 13.833 13.714 1.506 1.00 14.53 177 ALA A CA 1
ATOM 1433 C C . ALA A 1 179 ? 13.215 14.822 0.667 1.00 14.41 177 ALA A C 1
ATOM 1434 O O . ALA A 1 179 ? 13.831 15.297 -0.293 1.00 16.39 177 ALA A O 1
ATOM 1436 N N . ALA A 1 180 ? 12.002 15.256 1.028 1.00 13.51 178 ALA A N 1
ATOM 1437 C CA . ALA A 1 180 ? 11.311 16.296 0.271 1.00 14.21 178 ALA A CA 1
ATOM 1438 C C . ALA A 1 180 ? 12.066 17.613 0.300 1.00 15.36 178 ALA A C 1
ATOM 1439 O O . ALA A 1 180 ? 11.948 18.416 -0.636 1.00 16.77 178 ALA A O 1
ATOM 1441 N N . LEU A 1 181 ? 12.826 17.868 1.363 1.00 14.65 179 LEU A N 1
ATOM 1442 C CA . LEU A 1 181 ? 13.534 19.133 1.498 1.00 16.83 179 LEU A CA 1
ATOM 1443 C C . LEU A 1 181 ? 14.838 19.184 0.712 1.00 18.57 179 LEU A C 1
ATOM 1444 O O . LEU A 1 181 ? 15.426 20.264 0.604 1.00 20.97 179 LEU A O 1
ATOM 1449 N N . GLN A 1 182 ? 15.296 18.069 0.139 1.00 19.27 180 GLN A N 1
ATOM 1450 C CA . GLN A 1 182 ? 16.609 18.069 -0.505 1.00 22.93 180 GLN A CA 1
ATOM 1451 C C . GLN A 1 182 ? 16.609 18.863 -1.807 1.00 24.83 180 GLN A C 1
ATOM 1452 O O . GLN A 1 182 ? 17.553 19.619 -2.077 1.00 25.66 180 GLN A O 1
ATOM 1458 N N . ALA A 1 183 ? 15.572 18.710 -2.625 1.00 25.47 181 ALA A N 1
ATOM 1459 C CA . ALA A 1 183 ? 15.512 19.392 -3.918 1.00 30.35 181 ALA A CA 1
ATOM 1460 C C . ALA A 1 183 ? 15.506 20.908 -3.754 1.00 36.04 181 ALA A C 1
ATOM 1461 O O . ALA A 1 183 ? 14.834 21.442 -2.873 1.00 38.20 181 ALA A O 1
#

Solvent-accessible surface area: 10354 Å² total; per-residue (Å²): 92,55,196,35,25,0,0,0,0,0,25,30,89,2,18,12,20,76,1,0,44,45,50,36,184,98,107,127,128,178,94,178,29,85,38,23,163,104,143,23,82,8,116,20,129,6,111,80,102,104,3,76,0,36,11,104,16,7,15,3,85,138,136,108,45,218,124,11,27,134,21,4,76,128,10,43,0,0,0,0,0,0,3,0,38,31,28,88,4,12,111,50,0,24,130,52,0,13,70,28,0,98,130,88,6,86,156,27,15,6,1,0,0,0,5,59,74,42,38,51,140,49,102,125,11,101,152,86,20,44,152,128,199,70,93,16,3,104,48,80,73,0,116,79,19,10,122,159,5,51,20,125,20,41,29,28,0,1,24,160,77,110,73,16,9,182,90,0,8,61,78,0,0,86,6,2,41,132,121

Organism: Homo sapiens (NCBI:txid9606)

Radius of gyration: 15.62 Å; Cα contacts (8 Å, |Δi|>4): 345; chains: 1; bounding box: 35×50×33 Å

InterPro domains:
  IPR001806 Small GTPase [PF00071] (7-178)
  IPR001806 Small GTPase [PS51421] (1-193)
  IPR001806 Small GTPase [SM00174] (8-181)
  IPR003578 Small GTPase Rho [PTHR24072] (4-190)
  IPR005225 Small GTP-binding domain [TIGR00231] (5-159)
  IPR027417 P-loop containing nucleoside triphosphate hydrolase [G3DSA:3.40.50.300] (1-193)
  IPR027417 P-loop containing nucleoside triphosphate hydrolase [SSF52540] (6-179)

Sequence (179 aa):
AIRKKLVIVGDGACCGKTCLLIVNSKDQFPEVYVPTVFENYVADIEVDGKQVELALWDTAGQEDYDRLRPLSYPDTDVIILMCFSSIDSPDSLENIPEKWTPEVKHFCPNVPIILVGNKKDLRNDEHTRRRELAKMKQEPVKPEEEGRRDDMANRIGAFGYMECSAKTKDGVREVFEMATRAALQA